Protein AF-A0A9W7EJX3-F1 (afdb_monomer_lite)

Secondary structure (DSSP, 8-state):
-EEEEEEEE-STT--EEEEEEEEB---TT--TTTGGGB--HHHHHHHHHHHTS-TTTTT---EEEEES-TT-HHHHHHHHH-TTSEEEEEES-HHHHHHHHHHHHHTT---EEEE--TTTS---S-EEEEEEES--SSTTHHHHHHHHHHHHEEEEEEEEEEE---SS-THHHHHHHHHTTEEEEEEEEEETTEEEEEEEETT--EEEEEEETTS-EEEEEE-TT-BHHHHHHHHHHHH-S--GGGEEEEETTEEPPTTSBTTTTT--TT-EEEEEEPP----

pLDDT: mean 86.65, std 13.07, range [33.41, 98.44]

Structure (mmCIF, N/CA/C/O backbone):
data_AF-A0A9W7EJX3-F1
#
_entry.id   AF-A0A9W7EJX3-F1
#
loop_
_atom_site.group_PDB
_atom_site.id
_atom_site.type_symbol
_atom_site.label_atom_id
_atom_site.label_alt_id
_atom_site.label_comp_id
_atom_site.label_asym_id
_atom_site.label_entity_id
_atom_site.label_seq_id
_atom_site.pdbx_PDB_ins_code
_atom_site.Cartn_x
_atom_site.Cartn_y
_atom_site.Cartn_z
_atom_site.occupancy
_atom_site.B_iso_or_equiv
_atom_site.auth_seq_id
_atom_site.auth_comp_id
_atom_site.auth_asym_id
_atom_site.auth_atom_id
_atom_site.pdbx_PDB_model_num
ATOM 1 N N . MET A 1 1 ? 25.339 -1.099 -14.985 1.00 73.31 1 MET A N 1
ATOM 2 C CA . MET A 1 1 ? 24.504 -1.040 -13.775 1.00 73.31 1 MET A CA 1
ATOM 3 C C . MET A 1 1 ? 25.404 -0.755 -12.585 1.00 73.31 1 MET A C 1
ATOM 5 O O . MET A 1 1 ? 26.526 -1.247 -12.563 1.00 73.31 1 MET A O 1
ATOM 9 N N . ASP A 1 2 ? 24.939 0.067 -11.656 1.00 84.38 2 ASP A N 1
ATOM 10 C CA . ASP A 1 2 ? 25.568 0.399 -10.385 1.00 84.38 2 ASP A CA 1
ATOM 11 C C . ASP A 1 2 ? 24.875 -0.361 -9.248 1.00 84.38 2 ASP A C 1
ATOM 13 O O . ASP A 1 2 ? 23.680 -0.659 -9.325 1.00 84.38 2 ASP A O 1
ATOM 17 N N . THR A 1 3 ? 25.620 -0.635 -8.178 1.00 88.75 3 THR A N 1
ATOM 18 C CA . THR A 1 3 ? 25.058 -1.141 -6.922 1.00 88.75 3 THR A CA 1
ATOM 19 C C . THR A 1 3 ? 24.649 0.032 -6.039 1.00 88.75 3 THR A C 1
ATOM 21 O O . THR A 1 3 ? 25.442 0.943 -5.793 1.00 88.75 3 THR A O 1
ATOM 24 N N . PHE A 1 4 ? 23.424 -0.012 -5.530 1.00 88.00 4 PHE A N 1
ATOM 25 C CA . PHE A 1 4 ? 22.888 0.924 -4.553 1.00 88.00 4 PHE A CA 1
ATOM 26 C C . PHE A 1 4 ? 22.670 0.189 -3.239 1.00 88.00 4 PHE A C 1
ATOM 28 O O . PHE A 1 4 ? 21.925 -0.789 -3.185 1.00 88.00 4 PHE A O 1
ATOM 35 N N . GLU A 1 5 ? 23.295 0.685 -2.177 1.00 92.38 5 GLU A N 1
ATOM 36 C CA . GLU A 1 5 ? 23.121 0.145 -0.834 1.00 92.38 5 GLU A CA 1
ATOM 37 C C . GLU A 1 5 ? 22.394 1.137 0.061 1.00 92.38 5 GLU A C 1
ATOM 39 O O . GLU A 1 5 ? 22.624 2.350 0.006 1.00 92.38 5 GLU A O 1
ATOM 44 N N . ARG A 1 6 ? 21.500 0.615 0.899 1.00 92.94 6 ARG A N 1
ATOM 45 C CA . ARG A 1 6 ? 20.790 1.411 1.893 1.00 92.94 6 ARG A CA 1
ATOM 46 C C . ARG A 1 6 ? 20.478 0.604 3.135 1.00 92.94 6 ARG A C 1
ATOM 48 O O . ARG A 1 6 ? 19.857 -0.450 3.058 1.00 92.94 6 ARG A O 1
ATOM 55 N N . THR A 1 7 ? 20.840 1.154 4.285 1.00 94.88 7 THR A N 1
ATOM 56 C CA . THR A 1 7 ? 20.519 0.573 5.588 1.00 94.88 7 THR A CA 1
ATOM 57 C C . THR A 1 7 ? 19.253 1.197 6.156 1.00 94.88 7 THR A C 1
ATOM 59 O O . THR A 1 7 ? 19.104 2.418 6.197 1.00 94.88 7 THR A O 1
ATOM 62 N N . TYR A 1 8 ? 18.344 0.340 6.603 1.00 94.44 8 TYR A N 1
ATOM 63 C CA . TYR A 1 8 ? 17.094 0.700 7.249 1.00 94.44 8 TYR A CA 1
ATOM 64 C C . TYR A 1 8 ? 17.075 0.175 8.680 1.00 94.44 8 TYR A C 1
ATOM 66 O O . TYR A 1 8 ? 17.274 -1.018 8.906 1.00 94.44 8 TYR A O 1
ATOM 74 N N . THR A 1 9 ? 16.751 1.035 9.643 1.00 93.75 9 THR A N 1
ATOM 75 C CA . THR A 1 9 ? 16.358 0.587 10.982 1.00 93.75 9 THR A CA 1
ATOM 76 C C . THR A 1 9 ? 14.930 0.054 10.908 1.00 93.75 9 THR A C 1
ATOM 78 O O . THR A 1 9 ? 13.989 0.808 10.647 1.00 93.75 9 THR A O 1
ATOM 81 N N . LEU A 1 10 ? 14.756 -1.250 11.109 1.00 91.50 10 LEU A N 1
ATOM 82 C CA . LEU A 1 10 ? 13.443 -1.875 11.061 1.00 91.50 10 LEU A CA 1
ATOM 83 C C . LEU A 1 10 ? 12.635 -1.494 12.312 1.00 91.50 10 LEU A C 1
ATOM 85 O O . LEU A 1 10 ? 13.167 -1.498 13.428 1.00 91.50 10 LEU A O 1
ATOM 89 N N . PRO A 1 11 ? 11.339 -1.174 12.158 1.00 87.38 11 PRO A N 1
ATOM 90 C CA . PRO A 1 11 ? 10.511 -0.746 13.272 1.00 87.38 11 PRO A CA 1
ATOM 91 C C . PRO A 1 11 ? 10.331 -1.875 14.292 1.00 87.38 11 PRO A C 1
ATOM 93 O O . PRO A 1 11 ? 10.479 -3.060 13.979 1.00 87.38 11 PRO A O 1
ATOM 96 N N . GLU A 1 12 ? 9.950 -1.482 15.509 1.00 83.00 12 GLU A N 1
ATOM 97 C CA . GLU A 1 12 ? 9.605 -2.398 16.605 1.00 83.00 12 GLU A CA 1
ATOM 98 C C . GLU A 1 12 ? 10.784 -3.273 17.077 1.00 83.00 12 GLU A C 1
ATOM 100 O O . GLU A 1 12 ? 10.609 -4.421 17.473 1.00 83.00 12 GLU A O 1
ATOM 105 N N . GLY A 1 13 ? 12.003 -2.719 17.048 1.00 83.00 13 GLY A N 1
ATOM 106 C CA . GLY A 1 13 ? 13.193 -3.358 17.625 1.00 83.00 13 GLY A CA 1
ATOM 107 C C . GLY A 1 13 ? 13.749 -4.526 16.808 1.00 83.00 13 GLY A C 1
ATOM 108 O O . GLY A 1 13 ? 14.558 -5.292 17.321 1.00 83.00 13 GLY A O 1
ATOM 109 N N . ARG A 1 14 ? 13.351 -4.662 15.536 1.00 87.81 14 ARG A N 1
ATOM 110 C CA . ARG A 1 14 ? 13.765 -5.766 14.650 1.00 87.81 14 ARG A CA 1
ATOM 111 C C . ARG A 1 14 ? 15.181 -5.631 14.073 1.00 87.81 14 ARG A C 1
ATOM 113 O O . ARG A 1 14 ? 15.545 -6.385 13.178 1.00 87.81 14 ARG A O 1
ATOM 120 N N . GLY A 1 15 ? 15.979 -4.703 14.596 1.00 92.31 15 GLY A N 1
ATOM 121 C CA . GLY A 1 15 ? 17.355 -4.468 14.168 1.00 92.31 15 GLY A CA 1
ATOM 122 C C . GLY A 1 15 ? 17.450 -3.679 12.865 1.00 92.31 15 GLY A C 1
ATOM 123 O O . GLY A 1 15 ? 16.561 -2.898 12.526 1.00 92.31 15 GLY A O 1
ATOM 124 N N . GLU A 1 16 ? 18.553 -3.866 12.151 1.00 95.50 16 GLU A N 1
ATOM 125 C CA . GLU A 1 16 ? 18.840 -3.177 10.895 1.00 95.50 16 GLU A CA 1
ATOM 126 C C . GLU A 1 16 ? 18.795 -4.143 9.713 1.00 95.50 16 GLU A C 1
ATOM 128 O O . GLU A 1 16 ? 19.113 -5.326 9.833 1.00 95.50 16 GLU A O 1
ATOM 133 N N . PHE A 1 17 ? 18.412 -3.619 8.554 1.00 95.19 17 PHE A N 1
ATOM 134 C CA . PHE A 1 17 ? 18.452 -4.322 7.282 1.00 95.19 17 PHE A CA 1
ATOM 135 C C . PHE A 1 17 ? 19.184 -3.465 6.256 1.00 95.19 17 PHE A C 1
ATOM 137 O O . PHE A 1 17 ? 18.745 -2.358 5.946 1.00 95.19 17 PHE A O 1
ATOM 144 N N . THR A 1 18 ? 20.283 -3.986 5.718 1.00 96.75 18 THR A N 1
ATOM 145 C CA . THR A 1 18 ? 21.000 -3.362 4.604 1.00 96.75 18 THR A CA 1
ATOM 146 C C . THR A 1 18 ? 20.525 -3.983 3.303 1.00 96.75 18 THR A C 1
ATOM 148 O O . THR A 1 18 ? 20.789 -5.151 3.030 1.00 96.75 18 THR A O 1
ATOM 151 N N . MET A 1 19 ? 19.808 -3.186 2.519 1.00 96.25 19 MET A N 1
ATOM 152 C CA . MET A 1 19 ? 19.390 -3.527 1.171 1.00 96.25 19 MET A CA 1
ATOM 153 C C . MET A 1 19 ? 20.526 -3.255 0.186 1.00 96.25 19 MET A C 1
ATOM 155 O O . MET A 1 19 ? 21.150 -2.198 0.263 1.00 96.25 19 MET A O 1
ATOM 159 N N . SER A 1 20 ? 20.735 -4.162 -0.767 1.00 96.06 20 SER A N 1
ATOM 160 C CA . SER A 1 20 ? 21.667 -3.995 -1.887 1.00 96.06 20 SER A CA 1
ATOM 161 C C . SER A 1 20 ? 20.960 -4.324 -3.201 1.00 96.06 20 SER A C 1
ATOM 163 O O . SER A 1 20 ? 20.544 -5.462 -3.410 1.00 96.06 20 SER A O 1
ATOM 165 N N . VAL A 1 21 ? 20.772 -3.334 -4.074 1.00 93.44 21 VAL A N 1
ATOM 166 C CA . VAL A 1 21 ? 20.097 -3.504 -5.373 1.00 93.44 21 VAL A CA 1
ATOM 167 C C . VAL A 1 21 ? 20.981 -3.019 -6.510 1.00 93.44 21 VAL A C 1
ATOM 169 O O . VAL A 1 21 ? 21.708 -2.038 -6.378 1.00 93.44 21 VAL A O 1
ATOM 172 N N . VAL A 1 22 ? 20.905 -3.699 -7.646 1.00 91.25 22 VAL A N 1
ATOM 173 C CA . VAL A 1 22 ? 21.622 -3.362 -8.873 1.00 91.25 22 VAL A CA 1
ATOM 174 C C . VAL A 1 22 ? 20.649 -2.717 -9.860 1.00 91.25 22 VAL A C 1
ATOM 176 O O . VAL A 1 22 ? 19.551 -3.224 -10.096 1.00 91.25 22 VAL A O 1
ATOM 179 N N . GLY A 1 23 ? 21.041 -1.569 -10.412 1.00 85.50 23 GLY A N 1
ATOM 180 C CA . GLY A 1 23 ? 20.228 -0.778 -11.338 1.00 85.50 23 GLY A CA 1
ATOM 181 C C . GLY A 1 23 ? 21.063 0.211 -12.150 1.00 85.50 23 GLY A C 1
ATOM 182 O O . GLY A 1 23 ? 22.285 0.150 -12.157 1.00 85.50 23 GLY A O 1
ATOM 183 N N . HIS A 1 24 ? 20.440 1.152 -12.843 1.00 71.88 24 HIS A N 1
ATOM 184 C CA . HIS A 1 24 ? 21.101 2.266 -13.518 1.00 71.88 24 HIS A CA 1
ATOM 185 C C . HIS A 1 24 ? 20.982 3.550 -12.686 1.00 71.88 24 HIS A C 1
ATOM 187 O O . HIS A 1 24 ? 19.950 3.825 -12.073 1.00 71.88 24 HIS A O 1
ATOM 193 N N . LYS A 1 25 ? 22.042 4.368 -12.666 1.00 55.09 25 LYS A N 1
ATOM 194 C CA . LYS A 1 25 ? 21.971 5.731 -12.125 1.00 55.09 25 LYS A CA 1
ATOM 195 C C . LYS A 1 25 ? 21.015 6.594 -12.944 1.00 55.09 25 LYS A C 1
ATOM 197 O O . LYS A 1 25 ? 20.898 6.446 -14.160 1.00 55.09 25 LYS A O 1
ATOM 202 N N . GLN A 1 26 ? 20.362 7.528 -12.257 1.00 55.97 26 GLN A N 1
ATOM 203 C CA . GLN A 1 26 ? 19.553 8.556 -12.894 1.00 55.97 26 GLN A CA 1
ATOM 204 C C . GLN A 1 26 ? 20.476 9.499 -13.682 1.00 55.97 26 GLN A C 1
ATOM 206 O O . GLN A 1 26 ? 21.201 10.295 -13.090 1.00 55.97 26 GLN A O 1
ATOM 211 N N . GLU A 1 27 ? 20.442 9.421 -15.010 1.00 47.00 27 GLU A N 1
ATOM 212 C CA . GLU A 1 27 ? 21.102 10.381 -15.901 1.00 47.00 27 GLU A CA 1
ATOM 213 C C . GLU A 1 27 ? 20.058 11.109 -16.761 1.00 47.00 27 GLU A C 1
ATOM 215 O O . GLU A 1 27 ? 18.979 10.582 -17.049 1.00 47.00 27 GLU A O 1
ATOM 220 N N . ASN A 1 28 ? 20.354 12.354 -17.150 1.00 36.97 28 ASN A N 1
ATOM 221 C CA . ASN A 1 28 ? 19.466 13.155 -17.995 1.00 36.97 28 ASN A CA 1
ATOM 222 C C . ASN A 1 28 ? 19.276 12.475 -19.363 1.00 36.97 28 ASN A C 1
ATOM 224 O O . ASN A 1 28 ? 20.238 12.340 -20.113 1.00 36.97 28 ASN A O 1
ATOM 228 N N . GLY A 1 29 ? 18.034 12.121 -19.715 1.00 44.31 29 GLY A N 1
ATOM 229 C CA . GLY A 1 29 ? 17.682 11.637 -21.061 1.00 44.31 29 GLY A CA 1
ATOM 230 C C . GLY A 1 29 ? 17.384 10.140 -21.199 1.00 44.31 29 GLY A C 1
ATOM 231 O O . GLY A 1 29 ? 17.560 9.595 -22.285 1.00 44.31 29 GLY A O 1
ATOM 232 N N . GLN A 1 30 ? 16.924 9.463 -20.145 1.00 48.22 30 GLN A N 1
ATOM 233 C CA . GLN A 1 30 ? 16.506 8.058 -20.240 1.00 48.22 30 GLN A CA 1
ATOM 234 C C . GLN A 1 30 ? 15.300 7.857 -21.181 1.00 48.22 30 GLN A C 1
ATOM 236 O O . GLN A 1 30 ? 14.330 8.616 -21.159 1.00 48.22 30 GLN A O 1
ATOM 241 N N . THR A 1 31 ? 15.378 6.818 -22.015 1.00 45.84 31 THR A N 1
ATOM 242 C CA . THR A 1 31 ? 14.328 6.352 -22.932 1.00 45.84 31 THR A CA 1
ATOM 243 C C . THR A 1 31 ? 13.363 5.398 -22.214 1.00 45.84 31 THR A C 1
ATOM 245 O O . THR A 1 31 ? 13.701 4.850 -21.170 1.00 45.84 31 THR A O 1
ATOM 248 N N . LEU A 1 32 ? 12.174 5.139 -22.785 1.00 43.69 32 LEU A N 1
ATOM 249 C CA . LEU A 1 32 ? 11.169 4.179 -22.264 1.00 43.69 32 LEU A CA 1
ATOM 250 C C . LEU A 1 32 ? 11.740 2.784 -21.915 1.00 43.69 32 LEU A C 1
ATOM 252 O O . LEU A 1 32 ? 11.134 2.059 -21.139 1.00 43.69 32 LEU A O 1
ATOM 256 N N . SER A 1 33 ? 12.896 2.422 -22.476 1.00 41.38 33 SER A N 1
ATOM 257 C CA . SER A 1 33 ? 13.611 1.159 -22.264 1.00 41.38 33 SER A CA 1
ATOM 258 C C . SER A 1 33 ? 14.567 1.135 -21.059 1.00 41.38 33 SER A C 1
ATOM 260 O O . SER A 1 33 ? 15.136 0.090 -20.778 1.00 41.38 33 SER A O 1
ATOM 262 N N . SER A 1 34 ? 14.809 2.257 -20.365 1.00 44.44 34 SER A N 1
ATOM 263 C CA . SER A 1 34 ? 15.766 2.335 -19.240 1.00 44.44 34 SER A CA 1
ATOM 264 C C . SER A 1 34 ? 15.181 2.896 -17.938 1.00 44.44 34 SER A C 1
ATOM 266 O O . SER A 1 34 ? 15.885 2.993 -16.930 1.00 44.44 34 SER A O 1
ATOM 268 N N . THR A 1 35 ? 13.883 3.216 -17.913 1.00 56.12 35 THR A N 1
ATOM 269 C CA . THR A 1 35 ? 13.202 3.774 -16.732 1.00 56.12 35 THR A CA 1
ATOM 270 C C . THR A 1 35 ? 13.019 2.761 -15.600 1.00 56.12 35 THR A C 1
ATOM 272 O O . THR A 1 35 ? 13.092 3.154 -14.436 1.00 56.12 35 THR A O 1
ATOM 275 N N . GLY A 1 36 ? 12.832 1.473 -15.923 1.00 49.47 36 GLY A N 1
ATOM 276 C CA . GLY A 1 36 ? 12.620 0.392 -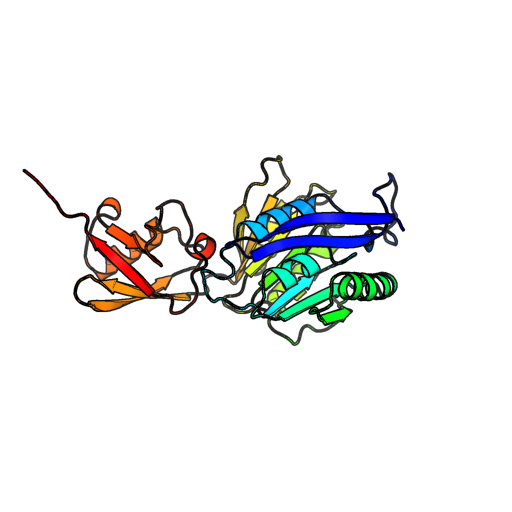14.947 1.00 49.47 36 GLY A CA 1
ATOM 277 C C . GLY A 1 36 ? 13.835 0.083 -14.068 1.00 49.47 36 GLY A C 1
ATOM 278 O O . GLY A 1 36 ? 13.702 -0.514 -13.005 1.00 49.47 36 GLY A O 1
ATOM 279 N N . LEU A 1 37 ? 15.028 0.541 -14.454 1.00 51.94 37 LEU A N 1
ATOM 280 C CA . LEU A 1 37 ? 16.259 0.236 -13.728 1.00 51.94 37 LEU A CA 1
ATOM 281 C C . LEU A 1 37 ? 16.750 1.385 -12.834 1.00 51.94 37 LEU A C 1
ATOM 283 O O . LEU A 1 37 ? 17.800 1.257 -12.212 1.00 51.94 37 LEU A O 1
ATOM 287 N N . THR A 1 38 ? 16.021 2.497 -12.744 1.00 56.62 38 THR A N 1
ATOM 288 C CA . THR A 1 38 ? 16.476 3.707 -12.038 1.00 56.62 38 THR A CA 1
ATOM 289 C C . THR A 1 38 ? 15.859 3.830 -10.647 1.00 56.62 38 THR A C 1
ATOM 291 O O . THR A 1 38 ? 14.665 3.610 -10.467 1.00 56.62 38 THR A O 1
ATOM 294 N N . LEU A 1 39 ? 16.659 4.220 -9.647 1.00 58.41 39 LEU A N 1
ATOM 295 C CA . LEU A 1 39 ? 16.139 4.551 -8.318 1.00 58.41 39 LEU A CA 1
ATOM 296 C C . LEU A 1 39 ? 15.491 5.940 -8.334 1.00 58.41 39 LEU A C 1
ATOM 298 O O . LEU A 1 39 ? 16.171 6.957 -8.480 1.00 58.41 39 LEU A O 1
ATOM 302 N N . TRP A 1 40 ? 14.177 5.985 -8.140 1.00 67.81 40 TRP A N 1
ATOM 303 C CA . TRP A 1 40 ? 13.403 7.220 -8.192 1.00 67.81 40 TRP A CA 1
ATOM 304 C C . TRP A 1 40 ? 13.038 7.753 -6.808 1.00 67.81 40 TRP A C 1
ATOM 306 O O . TRP A 1 40 ? 12.797 7.001 -5.865 1.00 67.81 40 TRP A O 1
ATOM 316 N N . ARG A 1 41 ? 12.912 9.082 -6.692 1.00 79.25 41 ARG A N 1
ATOM 317 C CA . ARG A 1 41 ? 12.546 9.764 -5.434 1.00 79.25 41 ARG A CA 1
ATOM 318 C C . ARG A 1 41 ? 11.230 9.264 -4.832 1.00 79.25 41 ARG A C 1
ATOM 320 O O . ARG A 1 41 ? 11.124 9.169 -3.614 1.00 79.25 41 ARG A O 1
ATOM 327 N N . ALA A 1 42 ? 10.251 8.893 -5.661 1.00 81.56 42 ALA A N 1
ATOM 328 C CA . ALA A 1 42 ? 8.991 8.334 -5.171 1.00 81.56 42 ALA A CA 1
ATOM 329 C C . ALA A 1 42 ? 9.187 7.016 -4.403 1.00 81.56 42 ALA A C 1
ATOM 331 O O . ALA A 1 42 ? 8.476 6.763 -3.431 1.00 81.56 42 ALA A O 1
ATOM 332 N N . ALA A 1 43 ? 10.181 6.209 -4.782 1.00 87.75 43 ALA A N 1
ATOM 333 C CA . ALA A 1 43 ? 10.490 4.969 -4.086 1.00 87.75 43 ALA A CA 1
ATOM 334 C C . ALA A 1 43 ? 10.981 5.243 -2.649 1.00 87.75 43 ALA A C 1
ATOM 336 O O . ALA A 1 43 ? 10.621 4.525 -1.720 1.00 87.75 43 ALA A O 1
ATOM 337 N N . GLU A 1 44 ? 11.715 6.332 -2.414 1.00 89.62 44 GLU A N 1
ATOM 338 C CA . GLU A 1 44 ? 12.119 6.740 -1.059 1.00 89.62 44 GLU A CA 1
ATOM 339 C C . GLU A 1 44 ? 10.929 7.181 -0.202 1.00 89.62 44 GLU A C 1
ATOM 341 O O . GLU A 1 44 ? 10.859 6.859 0.988 1.00 89.62 44 GLU A O 1
ATOM 346 N N . TYR A 1 45 ? 9.964 7.884 -0.803 1.00 91.88 45 TYR A N 1
ATOM 347 C CA . TYR A 1 45 ? 8.725 8.255 -0.119 1.00 91.88 45 TYR A CA 1
ATOM 348 C C . TYR A 1 45 ? 7.908 7.023 0.261 1.00 91.88 45 TYR A C 1
ATOM 350 O O . TYR A 1 45 ? 7.432 6.943 1.395 1.00 91.88 45 TYR A O 1
ATOM 358 N N . MET A 1 46 ? 7.816 6.033 -0.633 1.00 95.50 46 MET A N 1
ATOM 359 C CA . MET A 1 46 ? 7.177 4.750 -0.336 1.00 95.50 46 MET A CA 1
ATOM 360 C C . MET A 1 46 ? 7.873 4.035 0.830 1.00 95.50 46 MET A C 1
ATOM 362 O O . MET A 1 46 ? 7.217 3.691 1.810 1.00 95.50 46 MET A O 1
ATOM 366 N N . ASN A 1 47 ? 9.199 3.866 0.795 1.00 95.06 47 ASN A N 1
ATOM 367 C CA . ASN A 1 47 ? 9.923 3.183 1.877 1.00 95.06 47 ASN A CA 1
ATOM 368 C C . ASN A 1 47 ? 9.790 3.923 3.216 1.00 95.06 47 ASN A C 1
ATOM 370 O O . ASN A 1 47 ? 9.546 3.297 4.249 1.00 95.06 47 ASN A O 1
ATOM 374 N N . SER A 1 48 ? 9.841 5.257 3.196 1.00 92.19 48 SER A N 1
ATOM 375 C CA . SER A 1 48 ? 9.593 6.087 4.380 1.00 92.19 48 SER A CA 1
ATOM 376 C C . SER A 1 48 ? 8.176 5.907 4.936 1.00 92.19 48 SER A C 1
ATOM 378 O O . SER A 1 48 ? 7.995 5.847 6.153 1.00 92.19 48 SER A O 1
ATOM 380 N N . TYR A 1 49 ? 7.167 5.810 4.066 1.00 92.25 49 TYR A N 1
ATOM 381 C CA . TYR A 1 49 ? 5.784 5.536 4.454 1.00 92.25 49 TYR A CA 1
ATOM 382 C C . TYR A 1 49 ? 5.646 4.152 5.103 1.00 92.25 49 TYR A C 1
ATOM 384 O O . TYR A 1 49 ? 5.064 4.035 6.188 1.00 92.25 49 TYR A O 1
ATOM 392 N N . LEU A 1 50 ? 6.224 3.118 4.476 1.00 93.06 50 LEU A N 1
ATOM 393 C CA . LEU A 1 50 ? 6.172 1.733 4.947 1.00 93.06 50 LEU A CA 1
ATOM 394 C C . LEU A 1 50 ? 6.843 1.573 6.318 1.00 93.06 50 LEU A C 1
ATOM 396 O O . LEU A 1 50 ? 6.272 0.933 7.197 1.00 93.06 50 LEU A O 1
ATOM 400 N N . LEU A 1 51 ? 8.003 2.195 6.552 1.00 91.69 51 LEU A N 1
ATOM 401 C CA . LEU A 1 51 ? 8.727 2.109 7.832 1.00 91.69 51 LEU A CA 1
ATOM 402 C C . LEU A 1 51 ? 7.957 2.701 9.019 1.00 91.69 51 LEU A C 1
ATOM 404 O O . LEU A 1 51 ? 8.143 2.263 10.152 1.00 91.69 51 LEU A O 1
ATOM 408 N N . LYS A 1 52 ? 7.072 3.671 8.770 1.00 88.12 52 LYS A N 1
ATOM 409 C CA . LYS A 1 52 ? 6.227 4.288 9.805 1.00 88.12 52 LYS A CA 1
ATOM 410 C C . LYS A 1 52 ? 5.002 3.443 10.167 1.00 88.12 52 LYS A C 1
ATOM 412 O O . LYS A 1 52 ? 4.276 3.812 11.089 1.00 88.12 52 LYS A O 1
ATOM 417 N N . ARG A 1 53 ? 4.714 2.358 9.434 1.00 84.56 53 ARG A N 1
ATOM 418 C CA . ARG A 1 53 ? 3.522 1.534 9.678 1.00 84.56 53 ARG A CA 1
ATOM 419 C C . ARG A 1 53 ? 3.738 0.545 10.836 1.00 84.56 53 ARG A C 1
ATOM 421 O O . ARG A 1 53 ? 4.830 -0.006 10.980 1.00 84.56 53 ARG A O 1
ATOM 428 N N . PRO A 1 54 ? 2.692 0.266 11.633 1.00 74.31 54 PRO A N 1
ATOM 429 C CA . PRO A 1 54 ? 2.755 -0.693 12.736 1.00 74.31 54 PRO A CA 1
ATOM 430 C C . PRO A 1 54 ? 2.650 -2.148 12.231 1.00 74.31 54 PRO A C 1
ATOM 432 O O . PRO A 1 54 ? 1.566 -2.738 12.207 1.00 74.31 54 PRO A O 1
ATOM 435 N N . TRP A 1 55 ? 3.767 -2.732 11.786 1.00 80.19 55 TRP A N 1
ATOM 436 C CA . TRP A 1 55 ? 3.803 -4.070 11.170 1.00 80.19 55 TRP A CA 1
ATOM 437 C C . TRP A 1 55 ? 3.562 -5.216 12.157 1.00 80.19 55 TRP A C 1
ATOM 439 O O . TRP A 1 55 ? 2.669 -6.030 11.938 1.00 80.19 55 TRP A O 1
ATOM 449 N N . SER A 1 56 ? 4.323 -5.299 13.250 1.00 64.00 56 SER A N 1
ATOM 450 C CA . SER A 1 56 ? 4.247 -6.446 14.175 1.00 64.00 56 SER A CA 1
ATOM 451 C C . SER A 1 56 ? 3.298 -6.171 15.339 1.00 64.00 56 SER A C 1
ATOM 453 O O . SER A 1 56 ? 2.583 -7.070 15.782 1.00 64.00 56 SER A O 1
ATOM 455 N N . SER A 1 57 ? 3.173 -4.913 15.760 1.00 59.12 57 SER A N 1
ATOM 456 C CA . SER A 1 57 ? 2.239 -4.506 16.803 1.00 59.12 57 SER A CA 1
ATOM 457 C C . SER A 1 57 ? 0.789 -4.756 16.408 1.00 59.12 57 SER A C 1
ATOM 459 O O . SER A 1 57 ? -0.031 -4.932 17.299 1.00 59.12 57 SER A O 1
ATOM 461 N N . THR A 1 58 ? 0.441 -4.836 15.118 1.00 60.25 58 THR A N 1
ATOM 462 C CA . THR A 1 58 ? -0.916 -5.156 14.635 1.00 60.25 58 THR A CA 1
ATOM 463 C C . THR A 1 58 ? -1.219 -6.650 14.568 1.00 60.25 58 THR A C 1
ATOM 465 O O . THR A 1 58 ? -2.394 -7.008 14.617 1.00 60.25 58 THR A O 1
ATOM 468 N N . GLY A 1 59 ? -0.195 -7.510 14.499 1.00 63.25 59 GLY A N 1
ATOM 469 C CA . GLY A 1 59 ? -0.347 -8.929 14.156 1.00 63.25 59 GLY A CA 1
ATOM 470 C C . GLY A 1 59 ? -0.850 -9.151 12.724 1.00 63.25 59 GLY A C 1
ATOM 471 O O . GLY A 1 59 ? -1.271 -10.255 12.384 1.00 63.25 59 GLY A O 1
ATOM 472 N N . LYS A 1 60 ? -0.859 -8.098 11.895 1.00 70.31 60 LYS A N 1
ATOM 473 C CA . LYS A 1 60 ? -1.431 -8.123 10.555 1.00 70.31 60 LYS A CA 1
ATOM 474 C C . LYS A 1 60 ? -0.420 -8.696 9.570 1.00 70.31 60 LYS A C 1
ATOM 476 O O . LYS A 1 60 ? 0.739 -8.297 9.540 1.00 70.31 60 LYS A O 1
ATOM 481 N N . SER A 1 61 ? -0.898 -9.616 8.751 1.00 84.19 61 SER A N 1
ATOM 482 C CA . SER A 1 61 ? -0.192 -10.154 7.599 1.00 84.19 61 SER A CA 1
ATOM 483 C C . SER A 1 61 ? -0.902 -9.667 6.343 1.00 84.19 61 SER A C 1
ATOM 485 O O . SER A 1 61 ? -2.131 -9.569 6.335 1.00 84.19 61 SER A O 1
ATOM 487 N N . TYR A 1 62 ? -0.139 -9.330 5.309 1.00 90.00 62 TYR A N 1
ATOM 488 C CA . TYR A 1 62 ? -0.694 -8.949 4.018 1.00 90.00 62 TYR A CA 1
ATOM 489 C C . TYR A 1 62 ? -0.313 -9.974 2.958 1.00 90.00 62 TYR A C 1
ATOM 491 O O . TYR A 1 62 ? 0.858 -10.344 2.846 1.00 90.00 62 TYR A O 1
ATOM 499 N N . ASN A 1 63 ? -1.272 -10.357 2.115 1.00 94.44 63 ASN A N 1
ATOM 500 C CA . ASN A 1 63 ? -0.936 -10.782 0.766 1.00 94.44 63 ASN A CA 1
ATOM 501 C C . ASN A 1 63 ? -0.700 -9.525 -0.083 1.00 94.44 63 ASN A C 1
ATOM 503 O O . ASN A 1 63 ? -1.662 -8.892 -0.525 1.00 94.44 63 ASN A O 1
ATOM 507 N N . ALA A 1 64 ? 0.561 -9.132 -0.244 1.00 96.81 64 ALA A N 1
ATOM 508 C CA . ALA A 1 64 ? 0.942 -7.867 -0.849 1.00 96.81 64 ALA A CA 1
ATOM 509 C C . ALA A 1 64 ? 1.496 -8.024 -2.271 1.00 96.81 64 ALA A C 1
ATOM 511 O O . ALA A 1 64 ? 2.158 -9.015 -2.583 1.00 96.81 64 ALA A O 1
ATOM 512 N N . MET A 1 65 ? 1.266 -7.015 -3.109 1.00 97.81 65 MET A N 1
ATOM 513 C CA . MET A 1 65 ? 1.852 -6.901 -4.442 1.00 97.81 65 MET A CA 1
ATOM 514 C C . MET A 1 65 ? 2.504 -5.534 -4.648 1.00 97.81 65 MET A C 1
ATOM 516 O O . MET A 1 65 ? 1.955 -4.518 -4.228 1.00 97.81 65 MET A O 1
ATOM 520 N N . GLU A 1 66 ? 3.634 -5.503 -5.347 1.00 98.38 66 GLU A N 1
ATOM 521 C CA . GLU A 1 66 ? 4.191 -4.291 -5.946 1.00 98.38 66 GLU A CA 1
ATOM 522 C C . GLU A 1 66 ? 3.949 -4.291 -7.460 1.00 98.38 66 GLU A C 1
ATOM 524 O O . GLU A 1 66 ? 4.194 -5.287 -8.142 1.00 98.38 66 GLU A O 1
ATOM 529 N N . LEU A 1 67 ? 3.440 -3.170 -7.968 1.00 98.06 67 LEU A N 1
ATOM 530 C CA . LEU A 1 67 ? 3.204 -2.903 -9.382 1.00 98.06 67 LEU A CA 1
ATOM 531 C C . LEU A 1 67 ? 4.324 -2.024 -9.942 1.00 98.06 67 LEU A C 1
ATOM 533 O O . LEU A 1 67 ? 4.561 -0.943 -9.405 1.00 98.06 67 LEU A O 1
ATOM 537 N N . GLY A 1 68 ? 4.946 -2.452 -11.045 1.00 95.75 68 GLY A N 1
ATOM 538 C CA . GLY A 1 68 ? 6.047 -1.717 -11.675 1.00 95.75 68 GLY A CA 1
ATOM 539 C C . GLY A 1 68 ? 7.278 -1.674 -10.773 1.00 95.75 68 GLY A C 1
ATOM 540 O O . GLY A 1 68 ? 7.783 -0.600 -10.462 1.00 95.75 68 GLY A O 1
ATOM 541 N N . SER A 1 69 ? 7.697 -2.845 -10.291 1.00 95.19 69 SER A N 1
ATOM 542 C CA . SER A 1 69 ? 8.750 -3.006 -9.287 1.00 95.19 69 SER A CA 1
ATOM 543 C C . SER A 1 69 ? 10.107 -2.466 -9.723 1.00 95.19 69 SER A C 1
ATOM 545 O O . SER A 1 69 ? 10.914 -2.109 -8.859 1.00 95.19 69 SER A O 1
ATOM 547 N N . GLY A 1 70 ? 10.398 -2.427 -11.027 1.00 93.06 70 GLY A N 1
ATOM 548 C CA . GLY A 1 70 ? 11.709 -2.028 -11.515 1.00 93.06 70 GLY A CA 1
ATOM 549 C C . GLY A 1 70 ? 12.823 -2.866 -10.880 1.00 93.06 70 GLY A C 1
ATOM 550 O O . GLY A 1 70 ? 12.831 -4.090 -10.965 1.00 93.06 70 GLY A O 1
ATOM 551 N N . ILE A 1 71 ? 13.733 -2.213 -10.152 1.00 92.81 71 ILE A N 1
ATOM 552 C CA . ILE A 1 71 ? 14.826 -2.878 -9.418 1.00 92.81 71 ILE A CA 1
ATOM 553 C C . ILE A 1 71 ? 14.399 -3.561 -8.103 1.00 92.81 71 ILE A C 1
ATOM 555 O O . ILE A 1 71 ? 15.233 -4.197 -7.460 1.00 92.81 71 ILE A O 1
ATOM 559 N N . GLY A 1 72 ? 13.140 -3.412 -7.677 1.00 94.88 72 GLY A N 1
ATOM 560 C CA . GLY A 1 72 ? 12.568 -4.057 -6.486 1.00 94.88 72 GLY A CA 1
ATOM 561 C C . GLY A 1 72 ? 12.759 -3.296 -5.174 1.00 94.88 72 GLY A C 1
ATOM 562 O O . GLY A 1 72 ? 12.587 -3.862 -4.095 1.00 94.88 72 GLY A O 1
ATOM 563 N N . PHE A 1 73 ? 13.121 -2.013 -5.235 1.00 94.69 73 PHE A N 1
ATOM 564 C CA . PHE A 1 73 ? 13.506 -1.227 -4.059 1.00 94.69 73 PHE A CA 1
ATOM 565 C C . PHE A 1 73 ? 12.404 -1.103 -2.992 1.00 94.69 73 PHE A C 1
ATOM 567 O O . PHE A 1 73 ? 12.722 -1.062 -1.800 1.00 94.69 73 PHE A O 1
ATOM 574 N N . ASN A 1 74 ? 11.117 -1.051 -3.367 1.00 96.44 74 ASN A N 1
ATOM 575 C CA . ASN A 1 74 ? 10.037 -1.019 -2.374 1.00 96.44 74 ASN A CA 1
ATOM 576 C C . ASN A 1 74 ? 9.556 -2.415 -1.994 1.00 96.44 74 ASN A C 1
ATOM 578 O O . ASN A 1 74 ? 9.419 -2.694 -0.801 1.00 96.44 74 ASN A O 1
ATOM 582 N N . GLY A 1 75 ? 9.365 -3.312 -2.962 1.00 97.19 75 GLY A N 1
ATOM 583 C CA . GLY A 1 75 ? 8.936 -4.686 -2.707 1.00 97.19 75 GLY A CA 1
ATOM 584 C C . GLY A 1 75 ? 9.888 -5.479 -1.807 1.00 97.19 75 GLY A C 1
ATOM 585 O O . GLY A 1 75 ? 9.433 -6.175 -0.897 1.00 97.19 75 GLY A O 1
ATOM 586 N N . ILE A 1 76 ? 11.207 -5.324 -1.971 1.00 97.56 76 ILE A N 1
ATOM 587 C CA . ILE A 1 76 ? 12.193 -6.006 -1.119 1.00 97.56 76 ILE A CA 1
ATOM 588 C C . ILE A 1 76 ? 12.074 -5.512 0.329 1.00 97.56 76 ILE A C 1
ATOM 590 O O . ILE A 1 76 ? 11.983 -6.336 1.240 1.00 97.56 76 ILE A O 1
ATOM 594 N N . LEU A 1 77 ? 12.004 -4.196 0.575 1.00 96.69 77 LEU A N 1
ATOM 595 C CA . LEU A 1 77 ? 11.809 -3.683 1.939 1.00 96.69 77 LEU A CA 1
ATOM 596 C C . LEU A 1 77 ? 10.469 -4.151 2.515 1.00 96.69 77 LEU A C 1
ATOM 598 O O . LEU A 1 77 ? 10.418 -4.601 3.661 1.00 96.69 77 LEU A O 1
ATOM 602 N N . LEU A 1 78 ? 9.399 -4.087 1.718 1.00 96.06 78 LEU A N 1
ATOM 603 C CA . LEU A 1 78 ? 8.074 -4.557 2.107 1.00 96.06 78 LEU A CA 1
ATOM 604 C C . LEU A 1 78 ? 8.112 -6.018 2.566 1.00 96.06 78 LEU A C 1
ATOM 606 O O . LEU A 1 78 ? 7.540 -6.324 3.608 1.00 96.06 78 LEU A O 1
ATOM 610 N N . SER A 1 79 ? 8.843 -6.899 1.879 1.00 95.31 79 SER A N 1
ATOM 611 C CA . SER A 1 79 ? 8.979 -8.302 2.296 1.00 95.31 79 SER A CA 1
ATOM 612 C C . SER A 1 79 ? 9.644 -8.470 3.662 1.00 95.31 79 SER A C 1
ATOM 614 O O . SER A 1 79 ? 9.226 -9.312 4.456 1.00 95.31 79 SER A O 1
ATOM 616 N N . LYS A 1 80 ? 10.639 -7.632 3.986 1.00 94.19 80 LYS A N 1
ATOM 617 C CA . LYS A 1 80 ? 11.291 -7.651 5.303 1.00 94.19 80 LYS A CA 1
ATOM 618 C C . LYS A 1 80 ? 10.383 -7.067 6.378 1.00 94.19 80 LYS A C 1
ATOM 620 O O . LYS A 1 80 ? 10.458 -7.455 7.545 1.00 94.19 80 LYS A O 1
ATOM 625 N N . LEU A 1 81 ? 9.498 -6.145 6.007 1.00 92.56 81 LEU A N 1
ATOM 626 C CA . LEU A 1 81 ? 8.529 -5.564 6.924 1.00 92.56 81 LEU A CA 1
ATOM 627 C C . LEU A 1 81 ? 7.335 -6.498 7.192 1.00 92.56 81 LEU A C 1
ATOM 629 O O . LEU A 1 81 ? 6.943 -6.635 8.351 1.00 92.56 81 LEU A O 1
ATOM 633 N N . ASN A 1 82 ? 6.825 -7.175 6.161 1.00 92.19 82 ASN A N 1
ATOM 634 C CA . ASN A 1 82 ? 5.637 -8.035 6.144 1.00 92.19 82 ASN A CA 1
ATOM 635 C C . ASN A 1 82 ? 5.960 -9.508 6.481 1.00 92.19 82 ASN A C 1
ATOM 637 O O . ASN A 1 82 ? 5.611 -10.421 5.739 1.00 92.19 82 ASN A O 1
ATOM 641 N N . VAL A 1 83 ? 6.630 -9.747 7.614 1.00 87.81 83 VAL A N 1
ATOM 642 C CA . VAL A 1 83 ? 7.230 -11.055 7.976 1.00 87.81 83 VAL A CA 1
ATOM 643 C C . VAL A 1 83 ? 6.269 -12.245 8.019 1.00 87.81 83 VAL A C 1
ATOM 645 O O . VAL A 1 83 ? 6.687 -13.372 7.788 1.00 87.81 83 VAL A O 1
ATOM 648 N N . ASN A 1 84 ? 4.991 -12.007 8.321 1.00 86.44 84 ASN A N 1
ATOM 649 C CA . ASN A 1 84 ? 3.973 -13.058 8.411 1.00 86.44 84 ASN A CA 1
ATOM 650 C C . ASN A 1 84 ? 3.123 -13.167 7.136 1.00 86.44 84 ASN A C 1
ATOM 652 O O . ASN A 1 84 ? 2.129 -13.897 7.129 1.00 86.44 84 ASN A O 1
ATOM 656 N N . GLY A 1 85 ? 3.438 -12.385 6.102 1.00 91.00 85 GLY A N 1
ATOM 657 C CA . GLY A 1 85 ? 2.694 -12.310 4.850 1.00 91.00 85 GLY A CA 1
ATOM 658 C C . GLY A 1 85 ? 3.496 -12.766 3.648 1.00 91.00 85 GLY A C 1
ATOM 659 O O . GLY A 1 85 ? 4.568 -13.350 3.768 1.00 91.00 85 GLY A O 1
ATOM 660 N N . SER A 1 86 ? 2.943 -12.508 2.468 1.00 95.00 86 SER A N 1
ATOM 661 C CA . SER A 1 86 ? 3.599 -12.778 1.191 1.00 95.00 86 SER A CA 1
ATOM 662 C C . SER A 1 86 ? 3.733 -11.489 0.404 1.00 95.00 86 SER A C 1
ATOM 664 O O . SER A 1 86 ? 2.838 -10.646 0.445 1.00 95.00 86 SER A O 1
ATOM 666 N N . THR A 1 87 ? 4.833 -11.347 -0.329 1.00 97.19 87 THR A N 1
ATOM 667 C CA . THR A 1 87 ? 5.076 -10.185 -1.187 1.00 97.19 87 THR A CA 1
ATOM 668 C C . THR A 1 87 ? 5.382 -10.670 -2.599 1.00 97.19 87 THR A C 1
ATOM 670 O O . THR A 1 87 ? 6.310 -11.457 -2.791 1.00 97.19 87 THR A O 1
ATOM 673 N N . THR A 1 88 ? 4.589 -10.225 -3.571 1.00 97.94 88 THR A N 1
ATOM 674 C CA . THR A 1 88 ? 4.790 -10.498 -4.999 1.00 97.94 88 THR A CA 1
ATOM 675 C C . THR A 1 88 ? 5.231 -9.208 -5.695 1.00 97.94 88 THR A C 1
ATOM 677 O O . THR A 1 88 ? 4.534 -8.202 -5.622 1.00 97.94 88 THR A O 1
ATOM 680 N N . LEU A 1 89 ? 6.378 -9.217 -6.364 1.00 98.12 89 LEU A N 1
ATOM 681 C CA . LEU A 1 89 ? 6.907 -8.090 -7.130 1.00 98.12 89 LEU A CA 1
ATOM 682 C C . LEU A 1 89 ? 6.594 -8.320 -8.603 1.00 98.12 89 LEU A C 1
ATOM 684 O O . LEU A 1 89 ? 6.758 -9.437 -9.106 1.00 98.12 89 LEU A O 1
ATOM 688 N N . THR A 1 90 ? 6.112 -7.281 -9.282 1.00 97.69 90 THR A N 1
ATOM 689 C CA . THR A 1 90 ? 5.681 -7.398 -10.672 1.00 97.69 90 THR A CA 1
ATOM 690 C C . THR A 1 90 ? 6.202 -6.280 -11.546 1.00 97.69 90 THR A C 1
ATOM 692 O O . THR A 1 90 ? 6.203 -5.114 -11.156 1.00 97.69 90 THR A O 1
ATOM 695 N N . ASP A 1 91 ? 6.594 -6.639 -12.762 1.00 96.38 91 ASP A N 1
ATOM 696 C CA . ASP A 1 91 ? 6.933 -5.690 -13.815 1.00 96.38 91 ASP A CA 1
ATOM 697 C C . ASP A 1 91 ? 6.400 -6.185 -15.166 1.00 96.38 91 ASP A C 1
ATOM 699 O O . ASP A 1 91 ? 6.127 -7.376 -15.346 1.00 96.38 91 ASP A O 1
ATOM 703 N N . GLY A 1 92 ? 6.191 -5.264 -16.102 1.00 92.88 92 GLY A N 1
ATOM 704 C CA . GLY A 1 92 ? 5.741 -5.589 -17.451 1.00 92.88 92 GLY A CA 1
ATOM 705 C C . GLY A 1 92 ? 6.894 -5.973 -18.376 1.00 92.88 92 GLY A C 1
ATOM 706 O O . GLY A 1 92 ? 6.677 -6.734 -19.322 1.00 92.88 92 GLY A O 1
ATOM 707 N N . ASP A 1 93 ? 8.099 -5.473 -18.104 1.00 89.94 93 ASP A N 1
ATOM 708 C CA . ASP A 1 93 ? 9.279 -5.640 -18.949 1.00 89.94 93 ASP A CA 1
ATOM 709 C C . ASP A 1 93 ? 10.096 -6.886 -18.570 1.00 89.94 93 ASP A C 1
ATOM 711 O O . ASP A 1 93 ? 10.461 -7.078 -17.412 1.00 89.94 93 ASP A O 1
ATOM 715 N N . THR A 1 94 ? 10.381 -7.751 -19.548 1.00 87.19 94 THR A N 1
ATOM 716 C CA . THR A 1 94 ? 11.051 -9.038 -19.295 1.00 87.19 94 THR A CA 1
ATOM 717 C C . THR A 1 94 ? 12.499 -8.864 -18.836 1.00 87.19 94 THR A C 1
ATOM 719 O O . THR A 1 94 ? 12.903 -9.543 -17.896 1.00 87.19 94 THR A O 1
ATOM 722 N N . ASP A 1 95 ? 13.249 -7.929 -19.424 1.00 82.50 95 ASP A N 1
ATOM 723 C CA . ASP A 1 95 ? 14.652 -7.686 -19.055 1.00 82.50 95 ASP A CA 1
ATOM 724 C C . ASP A 1 95 ? 14.752 -7.147 -17.616 1.00 82.50 95 ASP A C 1
ATOM 726 O O . ASP A 1 95 ? 15.625 -7.533 -16.834 1.00 82.50 95 ASP A O 1
ATOM 730 N N . THR A 1 96 ? 13.797 -6.300 -17.224 1.00 86.56 96 THR A N 1
ATOM 731 C CA . THR A 1 96 ? 13.662 -5.805 -15.850 1.00 86.56 96 THR A CA 1
ATOM 732 C C . THR A 1 96 ? 13.409 -6.944 -14.858 1.00 86.56 96 THR A C 1
ATOM 734 O O . THR A 1 96 ? 13.982 -6.937 -13.767 1.00 86.56 96 THR A O 1
ATOM 737 N N . LEU A 1 97 ? 12.609 -7.953 -15.224 1.00 90.88 97 LEU A N 1
ATOM 738 C CA . LEU A 1 97 ? 12.313 -9.090 -14.345 1.00 90.88 97 LEU A CA 1
ATOM 739 C C . LEU A 1 97 ? 13.544 -9.948 -14.039 1.00 90.88 97 LEU A C 1
ATOM 741 O O . LEU A 1 97 ? 13.670 -10.417 -12.909 1.00 90.88 97 LEU A O 1
ATOM 745 N N . GLU A 1 98 ? 14.451 -10.148 -14.997 1.00 90.56 98 GLU A N 1
ATOM 746 C CA . GLU A 1 98 ? 15.682 -10.917 -14.764 1.00 90.56 98 GLU A CA 1
ATOM 747 C C . GLU A 1 98 ? 16.547 -10.250 -13.684 1.00 90.56 98 GLU A C 1
ATOM 749 O O . GLU A 1 98 ? 16.905 -10.879 -12.684 1.00 90.56 98 GLU A O 1
ATOM 754 N N . ASN A 1 99 ? 16.786 -8.941 -13.816 1.00 92.50 99 ASN A N 1
ATOM 755 C CA . ASN A 1 99 ? 17.520 -8.164 -12.815 1.00 92.50 99 ASN A CA 1
ATOM 756 C C . ASN A 1 99 ? 16.778 -8.098 -11.466 1.00 92.50 99 ASN A C 1
ATOM 758 O O . ASN A 1 99 ? 17.394 -8.127 -10.399 1.00 92.50 99 ASN A O 1
ATOM 762 N N . LEU A 1 100 ? 15.446 -8.030 -11.493 1.00 95.00 100 LEU A N 1
ATOM 763 C CA . LEU A 1 100 ? 14.620 -8.027 -10.291 1.00 95.00 100 LEU A CA 1
ATOM 764 C C . LEU A 1 100 ? 14.750 -9.331 -9.493 1.00 95.00 100 LEU A C 1
ATOM 766 O O . LEU A 1 100 ? 14.876 -9.279 -8.269 1.00 95.00 100 LEU A O 1
ATOM 770 N N . VAL A 1 101 ? 14.767 -10.487 -10.166 1.00 96.75 101 VAL A N 1
ATOM 771 C CA . VAL A 1 101 ? 15.014 -11.788 -9.522 1.00 96.75 101 VAL A CA 1
ATOM 772 C C . VAL A 1 101 ? 16.383 -11.792 -8.844 1.00 96.75 101 VAL A C 1
ATOM 774 O O . VAL A 1 101 ? 16.478 -12.144 -7.668 1.00 96.75 101 VAL A O 1
ATOM 777 N N . GLU A 1 102 ? 17.432 -11.332 -9.530 1.00 95.69 102 GLU A N 1
ATOM 778 C CA . GLU A 1 102 ? 18.763 -11.238 -8.924 1.00 95.69 102 GLU A CA 1
ATOM 779 C C . GLU A 1 102 ? 18.785 -10.326 -7.693 1.00 95.69 102 GLU A C 1
ATOM 781 O O . GLU A 1 102 ? 19.385 -10.671 -6.675 1.00 95.69 102 GLU A O 1
ATOM 786 N N . ASN A 1 103 ? 18.124 -9.169 -7.756 1.00 96.62 103 ASN A N 1
ATOM 787 C CA . ASN A 1 103 ? 18.041 -8.250 -6.624 1.00 96.62 103 ASN A CA 1
ATOM 788 C C . ASN A 1 103 ? 17.281 -8.857 -5.444 1.00 96.62 103 ASN A C 1
ATOM 790 O O . ASN A 1 103 ? 17.699 -8.687 -4.299 1.00 96.62 103 ASN A O 1
ATOM 794 N N . VAL A 1 104 ? 16.202 -9.599 -5.687 1.00 97.50 104 VAL A N 1
ATOM 795 C CA . VAL A 1 104 ? 15.485 -10.321 -4.629 1.00 97.50 104 VAL A CA 1
ATOM 796 C C . VAL A 1 104 ? 16.411 -11.337 -3.950 1.00 97.50 104 VAL A C 1
ATOM 798 O O . VAL A 1 104 ? 16.525 -11.327 -2.721 1.00 97.50 104 VAL A O 1
ATOM 801 N N . GLU A 1 105 ? 17.138 -12.148 -4.719 1.00 97.31 105 GLU A N 1
ATOM 802 C CA . GLU A 1 105 ? 18.064 -13.155 -4.180 1.00 97.31 105 GLU A CA 1
ATOM 803 C C . GLU A 1 105 ? 19.235 -12.532 -3.406 1.00 97.31 105 GLU A C 1
ATOM 805 O O . GLU A 1 105 ? 19.550 -12.973 -2.298 1.00 97.31 105 GLU A O 1
ATOM 810 N N . ARG A 1 106 ? 19.819 -11.432 -3.907 1.00 96.75 106 ARG A N 1
ATOM 811 C CA . ARG A 1 106 ? 20.876 -10.667 -3.207 1.00 96.75 106 ARG A CA 1
ATOM 812 C C . ARG A 1 106 ? 20.452 -10.205 -1.813 1.00 96.75 106 ARG A C 1
ATOM 814 O O . ARG A 1 106 ? 21.292 -10.067 -0.930 1.00 96.75 106 ARG A O 1
ATOM 821 N N . ASN A 1 107 ? 19.155 -9.991 -1.606 1.00 97.50 107 ASN A N 1
ATOM 822 C CA . ASN A 1 107 ? 18.582 -9.555 -0.335 1.00 97.50 107 ASN A CA 1
ATOM 823 C C . ASN A 1 107 ? 17.971 -10.716 0.472 1.00 97.50 107 ASN A C 1
ATOM 825 O O . ASN A 1 107 ? 17.149 -10.491 1.366 1.00 97.50 107 ASN A O 1
ATOM 829 N N . GLY A 1 108 ? 18.367 -11.960 0.185 1.00 94.38 108 GLY A N 1
ATOM 830 C CA . GLY A 1 108 ? 17.945 -13.155 0.919 1.00 94.38 108 GLY A CA 1
ATOM 831 C C . GLY A 1 108 ? 16.563 -13.677 0.528 1.00 94.38 108 GLY A C 1
ATOM 832 O O . GLY A 1 108 ? 15.911 -14.323 1.348 1.00 94.38 108 GLY A O 1
ATOM 833 N N . GLY A 1 109 ? 16.088 -13.351 -0.676 1.00 92.19 109 GLY A N 1
ATOM 834 C CA . GLY A 1 109 ? 14.850 -13.883 -1.233 1.00 92.19 109 GLY A CA 1
ATOM 835 C C . GLY A 1 109 ? 13.595 -13.511 -0.435 1.00 92.19 109 GLY A C 1
ATOM 836 O O . GLY A 1 109 ? 13.511 -12.457 0.212 1.00 92.19 109 GLY A O 1
ATOM 837 N N . GLY A 1 110 ? 12.605 -14.407 -0.478 1.00 86.62 110 GLY A N 1
ATOM 838 C CA . GLY A 1 110 ? 11.341 -14.280 0.261 1.00 86.62 110 GLY A CA 1
ATOM 839 C C . GLY A 1 110 ? 10.253 -13.488 -0.468 1.00 86.62 110 GLY A C 1
ATOM 840 O O . GLY A 1 110 ? 9.199 -13.222 0.108 1.00 86.62 110 GLY A O 1
ATOM 841 N N . CYS A 1 111 ? 10.495 -13.135 -1.731 1.00 93.75 111 CYS A N 1
ATOM 842 C CA . CYS A 1 111 ? 9.511 -12.524 -2.611 1.00 93.75 111 CYS A CA 1
ATOM 843 C C . CYS A 1 111 ? 9.220 -13.431 -3.804 1.00 93.75 111 CYS A C 1
ATOM 845 O O . CYS A 1 111 ? 10.118 -14.082 -4.329 1.00 93.75 111 CYS A O 1
ATOM 847 N N . GLU A 1 112 ? 7.979 -13.421 -4.273 1.00 96.44 112 GLU A N 1
ATOM 848 C CA . GLU A 1 112 ? 7.638 -13.969 -5.584 1.00 96.44 112 GLU A CA 1
ATOM 849 C C . GLU A 1 112 ? 7.866 -12.889 -6.648 1.00 96.44 112 GLU A C 1
ATOM 851 O O . GLU A 1 112 ? 7.439 -11.757 -6.450 1.00 96.44 112 GLU A O 1
ATOM 856 N N . VAL A 1 113 ? 8.498 -13.215 -7.777 1.00 97.56 113 VAL A N 1
ATOM 857 C CA . VAL A 1 113 ? 8.651 -12.290 -8.914 1.00 97.56 113 VAL A CA 1
ATOM 858 C C . VAL A 1 113 ? 7.823 -12.801 -10.089 1.00 97.56 113 VAL A C 1
ATOM 860 O O . VAL A 1 113 ? 7.912 -13.978 -10.441 1.00 97.56 113 VAL A O 1
ATOM 863 N N . LYS A 1 114 ? 6.992 -11.936 -10.681 1.00 96.25 114 LYS A N 1
ATOM 864 C CA . LYS A 1 114 ? 6.082 -12.294 -11.780 1.00 96.25 114 LYS A CA 1
ATOM 865 C C . LYS A 1 114 ? 5.972 -11.193 -12.825 1.00 96.25 114 LYS A C 1
ATOM 867 O O . LYS A 1 114 ? 5.916 -10.018 -12.488 1.00 96.25 114 LYS A O 1
ATOM 872 N N . GLN A 1 115 ? 5.837 -11.581 -14.089 1.00 96.50 115 GLN A N 1
ATOM 873 C CA . GLN A 1 115 ? 5.458 -10.630 -15.130 1.00 96.50 115 GLN A CA 1
ATOM 874 C C . GLN A 1 115 ? 3.988 -10.229 -14.982 1.00 96.50 115 GLN A C 1
ATOM 876 O O . GLN A 1 115 ? 3.130 -11.088 -14.772 1.00 96.50 115 GLN A O 1
ATOM 881 N N . LEU A 1 116 ? 3.701 -8.935 -15.119 1.00 96.88 116 LEU A N 1
ATOM 882 C CA . LEU A 1 116 ? 2.341 -8.408 -15.195 1.00 96.88 116 LEU A CA 1
ATOM 883 C C . LEU A 1 116 ? 2.292 -7.185 -16.116 1.00 96.88 116 LEU A C 1
ATOM 885 O O . LEU A 1 116 ? 2.696 -6.085 -15.742 1.00 96.88 116 LEU A O 1
ATOM 889 N N . ARG A 1 117 ? 1.745 -7.360 -17.319 1.00 95.94 117 ARG A N 1
ATOM 890 C CA . ARG A 1 117 ? 1.560 -6.294 -18.311 1.00 95.94 117 ARG A CA 1
ATOM 891 C C . ARG A 1 117 ? 0.148 -5.735 -18.215 1.00 95.94 117 ARG A C 1
ATO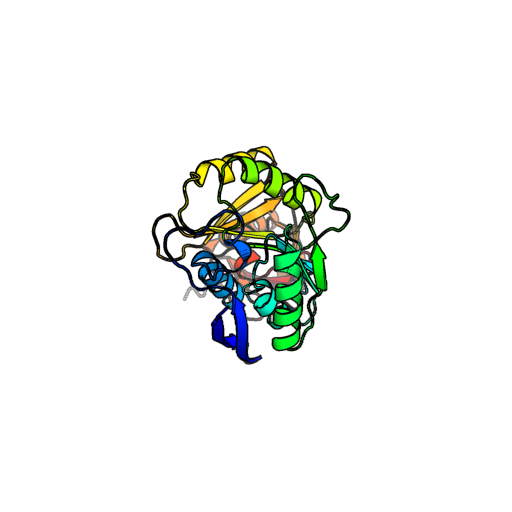M 893 O O . ARG A 1 117 ? -0.836 -6.420 -18.505 1.00 95.94 117 ARG A O 1
ATOM 900 N N . TRP A 1 118 ? 0.041 -4.475 -17.815 1.00 96.06 118 TRP A N 1
ATOM 901 C CA . TRP A 1 118 ? -1.256 -3.830 -17.605 1.00 96.06 118 TRP A CA 1
ATOM 902 C C . TRP A 1 118 ? -2.005 -3.673 -18.929 1.00 96.06 118 TRP A C 1
ATOM 904 O O . TRP A 1 118 ? -1.424 -3.292 -19.943 1.00 96.06 118 TRP A O 1
ATOM 914 N N . GLY A 1 119 ? -3.299 -3.998 -18.924 1.00 94.56 119 GLY A N 1
ATOM 915 C CA . GLY A 1 119 ? -4.137 -4.020 -20.128 1.00 94.56 119 GLY A CA 1
ATOM 916 C C . GLY A 1 119 ? -3.961 -5.253 -21.025 1.00 94.56 119 GLY A C 1
ATOM 917 O O . GLY A 1 119 ? -4.682 -5.374 -22.012 1.00 94.56 119 GLY A O 1
ATOM 918 N N . VAL A 1 120 ? -3.044 -6.169 -20.694 1.00 95.81 120 VAL A N 1
ATOM 919 C CA . VAL A 1 120 ? -2.802 -7.406 -21.457 1.00 95.81 120 VAL A CA 1
ATOM 920 C C . VAL A 1 120 ? -3.086 -8.633 -20.599 1.00 95.81 120 VAL A C 1
ATOM 922 O O . VAL A 1 120 ? -3.883 -9.490 -20.981 1.00 95.81 120 VAL A O 1
ATOM 925 N N . ASP A 1 121 ? -2.443 -8.714 -19.438 1.00 96.06 121 ASP A N 1
ATOM 926 C CA . ASP A 1 121 ? -2.534 -9.874 -18.561 1.00 96.06 121 ASP A CA 1
ATOM 927 C C . ASP A 1 121 ? -3.755 -9.764 -17.634 1.00 96.06 121 ASP A C 1
ATOM 929 O O . ASP A 1 121 ? -4.138 -8.679 -17.185 1.00 96.06 121 ASP A O 1
ATOM 933 N N . LYS A 1 122 ? -4.391 -10.904 -17.344 1.00 92.25 122 LYS A N 1
ATOM 934 C CA . LYS A 1 122 ? -5.549 -10.963 -16.445 1.00 92.25 122 LYS A CA 1
ATOM 935 C C . LYS A 1 122 ? -5.107 -10.980 -14.987 1.00 92.25 122 LYS A C 1
ATOM 937 O O . LYS A 1 122 ? -4.171 -11.681 -14.611 1.00 92.25 122 LYS A O 1
ATOM 942 N N . VAL A 1 123 ? -5.853 -10.263 -14.156 1.00 92.69 123 VAL A N 1
ATOM 943 C CA . VAL A 1 123 ? -5.677 -10.254 -12.704 1.00 92.69 123 VAL A CA 1
ATOM 944 C C . VAL A 1 123 ? -6.657 -11.244 -12.081 1.00 92.69 123 VAL A C 1
ATOM 946 O O . VAL A 1 123 ? -7.853 -10.981 -12.014 1.00 92.69 123 VAL A O 1
ATOM 949 N N . GLU A 1 124 ? -6.152 -12.402 -11.658 1.00 84.88 124 GLU A N 1
ATOM 950 C CA . GLU A 1 124 ? -6.976 -13.494 -11.105 1.00 84.88 124 GLU A CA 1
ATOM 951 C C . GLU A 1 124 ? -6.856 -13.633 -9.581 1.00 84.88 124 GLU A C 1
ATOM 953 O O . GLU A 1 124 ? -7.665 -14.305 -8.941 1.00 84.88 124 GLU A O 1
ATOM 958 N N . ARG A 1 125 ? -5.842 -12.998 -8.983 1.00 89.69 125 ARG A N 1
ATOM 959 C CA . ARG A 1 125 ? -5.575 -13.034 -7.543 1.00 89.69 12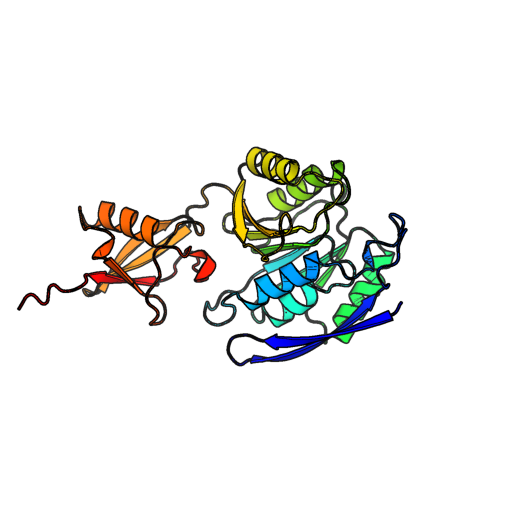5 ARG A CA 1
ATOM 960 C C . ARG A 1 125 ? -5.999 -11.722 -6.896 1.00 89.69 125 ARG A C 1
ATOM 962 O O . ARG A 1 125 ? -5.867 -10.658 -7.490 1.00 89.69 125 ARG A O 1
ATOM 969 N N . VAL A 1 126 ? -6.454 -11.826 -5.651 1.00 94.00 126 VAL A N 1
ATOM 970 C CA . VAL A 1 126 ? -6.798 -10.678 -4.813 1.00 94.00 126 VAL A CA 1
ATOM 971 C C . VAL A 1 126 ? -5.694 -10.428 -3.777 1.00 94.00 126 VAL A C 1
ATOM 973 O O . VAL A 1 126 ? -5.183 -11.373 -3.167 1.00 94.00 126 VAL A O 1
ATOM 976 N N . TRP A 1 127 ? -5.340 -9.163 -3.564 1.00 95.69 127 TRP A N 1
ATOM 977 C CA . TRP A 1 127 ? -4.300 -8.692 -2.650 1.00 95.69 127 TRP A CA 1
ATOM 978 C C . TRP A 1 127 ? -4.873 -7.755 -1.584 1.00 95.69 127 TRP A C 1
ATOM 980 O O . TRP A 1 127 ? -5.753 -6.937 -1.850 1.00 95.69 127 TRP A O 1
ATOM 990 N N . ASP A 1 128 ? -4.342 -7.852 -0.367 1.00 92.56 128 ASP A N 1
ATOM 991 C CA . ASP A 1 128 ? -4.725 -6.997 0.764 1.00 92.56 128 ASP A CA 1
ATOM 992 C C . ASP A 1 128 ? -3.982 -5.661 0.756 1.00 92.56 128 ASP A C 1
ATOM 994 O O . ASP A 1 128 ? -4.437 -4.674 1.341 1.00 92.56 128 ASP A O 1
ATOM 998 N N . MET A 1 129 ? -2.824 -5.635 0.100 1.00 94.88 129 MET A N 1
ATOM 999 C CA . MET A 1 129 ? -2.021 -4.444 -0.114 1.00 94.88 129 MET A CA 1
ATOM 1000 C C . MET A 1 129 ? -1.467 -4.461 -1.533 1.00 94.88 129 MET A C 1
ATOM 1002 O O . MET A 1 129 ? -0.840 -5.429 -1.949 1.00 94.88 129 MET A O 1
ATOM 1006 N N . ILE A 1 130 ? -1.672 -3.375 -2.262 1.00 98.38 130 ILE A N 1
ATOM 1007 C CA . ILE A 1 130 ? -0.985 -3.115 -3.523 1.00 98.38 130 ILE A CA 1
ATOM 1008 C C . ILE A 1 130 ? -0.154 -1.856 -3.311 1.00 98.38 130 ILE A C 1
ATOM 1010 O O . ILE A 1 130 ? -0.665 -0.872 -2.776 1.00 98.38 130 ILE A O 1
ATOM 1014 N N . ILE A 1 131 ? 1.114 -1.872 -3.701 1.00 98.44 131 ILE A N 1
ATOM 1015 C CA . ILE A 1 131 ? 1.966 -0.685 -3.707 1.00 98.44 131 ILE A CA 1
ATOM 1016 C C . ILE A 1 131 ? 2.443 -0.387 -5.127 1.00 98.44 131 ILE A C 1
ATOM 1018 O O . ILE A 1 131 ? 2.624 -1.297 -5.931 1.00 98.44 131 ILE A O 1
ATOM 1022 N N . ALA A 1 132 ? 2.641 0.887 -5.438 1.00 97.75 132 ALA A N 1
ATOM 1023 C CA . ALA A 1 132 ? 3.288 1.324 -6.668 1.00 97.75 132 ALA A CA 1
ATOM 1024 C C . ALA A 1 132 ? 4.063 2.618 -6.406 1.00 97.75 132 ALA A C 1
ATOM 1026 O O . ALA A 1 132 ? 3.600 3.486 -5.656 1.00 97.75 132 ALA A O 1
ATOM 1027 N N . SER A 1 133 ? 5.228 2.777 -7.025 1.00 94.31 133 SER A N 1
ATOM 1028 C CA . SER A 1 133 ? 6.003 4.014 -6.945 1.00 94.31 133 SER A CA 1
ATOM 1029 C C . SER A 1 133 ? 6.514 4.411 -8.325 1.00 94.31 133 SER A C 1
ATOM 1031 O O . SER A 1 133 ? 6.968 3.584 -9.101 1.00 94.31 133 SER A O 1
ATOM 1033 N N . ASP A 1 134 ? 6.366 5.694 -8.656 1.00 85.06 134 ASP A N 1
ATOM 1034 C CA . ASP A 1 134 ? 6.823 6.284 -9.928 1.00 85.06 134 ASP A CA 1
ATOM 1035 C C . ASP A 1 134 ? 6.327 5.609 -11.224 1.00 85.06 134 ASP A C 1
ATOM 1037 O O . ASP A 1 134 ? 6.935 5.724 -12.285 1.00 85.06 134 ASP A O 1
ATOM 1041 N N . VAL A 1 135 ? 5.172 4.950 -11.178 1.00 91.25 135 VAL A N 1
ATOM 1042 C CA . VAL A 1 135 ? 4.633 4.229 -12.340 1.00 91.25 135 VAL A CA 1
ATOM 1043 C C . VAL A 1 135 ? 3.837 5.098 -13.323 1.00 91.25 135 VAL A C 1
ATOM 1045 O O . VAL A 1 135 ? 3.356 4.610 -14.341 1.00 91.25 135 VAL A O 1
ATOM 1048 N N . ILE A 1 136 ? 3.659 6.391 -13.034 1.00 91.19 136 ILE A N 1
ATOM 1049 C CA . ILE A 1 136 ? 2.818 7.306 -13.824 1.00 91.19 136 ILE A CA 1
ATOM 1050 C C . ILE A 1 136 ? 3.703 8.239 -14.655 1.00 91.19 136 ILE A C 1
ATOM 1052 O O . ILE A 1 136 ? 3.990 9.372 -14.269 1.00 91.19 136 ILE A O 1
ATOM 1056 N N . TYR A 1 137 ? 4.129 7.752 -15.819 1.00 84.00 137 TYR A N 1
ATOM 1057 C CA . TYR A 1 137 ? 4.999 8.482 -16.750 1.00 84.00 137 TYR A CA 1
ATOM 1058 C C . TYR A 1 137 ? 4.236 9.140 -17.913 1.00 84.00 137 TYR A C 1
ATOM 1060 O O . TYR A 1 137 ? 4.641 10.204 -18.386 1.00 84.00 137 TYR A O 1
ATOM 1068 N N . VAL A 1 138 ? 3.109 8.559 -18.346 1.00 90.19 138 VAL A N 1
ATOM 1069 C CA . VAL A 1 138 ? 2.214 9.115 -19.380 1.00 90.19 138 VAL A CA 1
ATOM 1070 C C . VAL A 1 138 ? 0.737 8.950 -18.995 1.00 90.19 138 VAL A C 1
ATOM 1072 O O . VAL A 1 138 ? 0.404 8.000 -18.284 1.00 90.19 138 VAL A O 1
ATOM 1075 N N . PRO A 1 139 ? -0.176 9.820 -19.478 1.00 91.19 139 PRO A N 1
ATOM 1076 C CA . PRO A 1 139 ? -1.584 9.793 -19.066 1.00 91.19 139 PRO A CA 1
ATOM 1077 C C . PRO A 1 139 ? -2.292 8.453 -19.309 1.00 91.19 139 PRO A C 1
ATOM 1079 O O . PRO A 1 139 ? -3.089 8.023 -18.482 1.00 91.19 139 PRO A O 1
ATOM 1082 N N . ASN A 1 140 ? -1.962 7.757 -20.402 1.00 93.50 140 ASN A N 1
ATOM 1083 C CA . ASN A 1 140 ? -2.612 6.495 -20.782 1.00 93.50 140 ASN A CA 1
ATOM 1084 C C . ASN A 1 140 ? -2.364 5.349 -19.788 1.00 93.50 140 ASN A C 1
ATOM 1086 O O . ASN A 1 140 ? -3.103 4.370 -19.798 1.00 93.50 140 ASN A O 1
ATOM 1090 N N . VAL A 1 141 ? -1.347 5.460 -18.930 1.00 93.81 141 VAL A N 1
ATOM 1091 C CA . VAL A 1 141 ? -1.040 4.444 -17.915 1.00 93.81 141 VAL A CA 1
ATOM 1092 C C . VAL A 1 141 ? -2.019 4.504 -16.743 1.00 93.81 141 VAL A C 1
ATOM 1094 O O . VAL A 1 141 ? -2.290 3.477 -16.131 1.00 93.81 141 VAL A O 1
ATOM 1097 N N . VAL A 1 142 ? -2.593 5.676 -16.448 1.00 96.12 142 VAL A N 1
ATOM 1098 C CA . VAL A 1 142 ? -3.502 5.878 -15.308 1.00 96.12 142 VAL A CA 1
ATOM 1099 C C . VAL A 1 142 ? -4.711 4.927 -15.343 1.00 96.12 142 VAL A C 1
ATOM 1101 O O . VAL A 1 142 ? -4.886 4.189 -14.374 1.00 96.12 142 VAL A O 1
ATOM 1104 N N . PRO A 1 143 ? -5.521 4.854 -16.421 1.00 97.75 143 PRO A N 1
ATOM 1105 C CA . PRO A 1 143 ? -6.648 3.920 -16.454 1.00 97.75 143 PRO A CA 1
ATOM 1106 C C . PRO A 1 143 ? -6.208 2.451 -16.379 1.00 97.75 143 PRO A C 1
ATOM 1108 O O . PRO A 1 143 ? -6.842 1.675 -15.670 1.00 97.75 143 PRO A O 1
ATOM 1111 N N . LEU A 1 144 ? -5.098 2.079 -17.030 1.00 97.44 144 LEU A N 1
ATOM 1112 C CA . LEU A 1 144 ? -4.575 0.705 -17.017 1.00 97.44 144 LEU A CA 1
ATOM 1113 C C . LEU A 1 144 ? -4.114 0.275 -15.617 1.00 97.44 144 LEU A C 1
ATOM 1115 O O . LEU A 1 144 ? -4.361 -0.856 -15.199 1.00 97.44 144 LEU A O 1
ATOM 1119 N N . LEU A 1 145 ? -3.481 1.187 -14.875 1.00 97.44 145 LEU A N 1
ATOM 1120 C CA . LEU A 1 145 ? -3.119 0.984 -13.475 1.00 97.44 145 LEU A CA 1
ATOM 1121 C C . LEU A 1 145 ? -4.371 0.722 -12.630 1.00 97.44 145 LEU A C 1
ATOM 1123 O O . LEU A 1 145 ? -4.421 -0.254 -11.883 1.00 97.44 145 LEU A O 1
ATOM 1127 N N . PHE A 1 146 ? -5.400 1.564 -12.757 1.00 97.44 146 PHE A N 1
ATOM 1128 C CA . PHE A 1 146 ? -6.627 1.401 -11.977 1.00 97.44 146 PHE A CA 1
ATOM 1129 C C . PHE A 1 146 ? -7.456 0.178 -12.386 1.00 97.44 146 PHE A C 1
ATOM 1131 O O . PHE A 1 146 ? -8.126 -0.387 -11.522 1.00 97.44 146 PHE A O 1
ATOM 1138 N N . ASP A 1 147 ? -7.383 -0.296 -13.632 1.00 97.19 147 ASP A N 1
ATOM 1139 C CA . ASP A 1 147 ? -7.966 -1.587 -14.024 1.00 97.19 147 ASP A CA 1
ATOM 1140 C C . ASP A 1 147 ? -7.346 -2.736 -13.212 1.00 97.19 147 ASP A C 1
ATOM 1142 O O . ASP A 1 147 ? -8.067 -3.540 -12.619 1.00 97.19 147 ASP A O 1
ATOM 1146 N N . VAL A 1 148 ? -6.013 -2.765 -13.102 1.00 97.56 148 VAL A N 1
ATOM 1147 C CA . VAL A 1 148 ? -5.292 -3.776 -12.311 1.00 97.56 148 VAL A CA 1
ATOM 1148 C C . VAL A 1 148 ? -5.604 -3.641 -10.822 1.00 97.56 148 VAL A C 1
ATOM 1150 O O . VAL A 1 148 ? -5.926 -4.635 -10.168 1.00 97.56 148 VAL A O 1
ATOM 1153 N N . VAL A 1 149 ? -5.554 -2.420 -10.277 1.00 97.38 149 VAL A N 1
ATOM 1154 C CA . VAL A 1 149 ? -5.827 -2.175 -8.852 1.00 97.38 149 VAL A CA 1
ATOM 1155 C C . VAL A 1 149 ? -7.258 -2.565 -8.492 1.00 97.38 149 VAL A C 1
ATOM 1157 O O . VAL A 1 149 ? -7.473 -3.257 -7.504 1.00 97.38 149 VAL A O 1
ATOM 1160 N N . THR A 1 150 ? -8.256 -2.153 -9.269 1.00 94.94 150 THR A N 1
ATOM 1161 C CA . THR A 1 150 ? -9.663 -2.406 -8.918 1.00 94.94 150 THR A CA 1
ATOM 1162 C C . THR A 1 150 ? -10.048 -3.878 -9.055 1.00 94.94 150 THR A C 1
ATOM 1164 O O . THR A 1 150 ? -10.822 -4.373 -8.230 1.00 94.94 150 THR A O 1
ATOM 1167 N N . ALA A 1 151 ? -9.465 -4.589 -10.026 1.00 95.12 151 ALA A N 1
ATOM 1168 C CA . ALA A 1 151 ? -9.631 -6.031 -10.182 1.00 95.12 151 ALA A CA 1
ATOM 1169 C C . ALA A 1 151 ? -8.913 -6.830 -9.081 1.00 95.12 151 ALA A C 1
ATOM 1171 O O . ALA A 1 151 ? -9.455 -7.809 -8.575 1.00 95.12 151 ALA A O 1
ATOM 1172 N N . GLY A 1 152 ? -7.706 -6.404 -8.701 1.00 95.00 152 GLY A N 1
ATOM 1173 C CA . GLY A 1 152 ? -6.832 -7.144 -7.794 1.00 95.00 152 GLY A CA 1
ATOM 1174 C C . GLY A 1 152 ? -6.940 -6.778 -6.318 1.00 95.00 152 GLY A C 1
ATOM 1175 O O . GLY A 1 152 ? -6.473 -7.533 -5.474 1.00 95.00 152 GLY A O 1
ATOM 1176 N N . LEU A 1 153 ? -7.509 -5.632 -5.952 1.00 95.25 153 LEU A N 1
ATOM 1177 C CA . LEU A 1 153 ? -7.548 -5.205 -4.552 1.00 95.25 153 LEU A CA 1
ATOM 1178 C C . LEU A 1 153 ? -8.711 -5.862 -3.798 1.00 95.25 153 LEU A C 1
ATOM 1180 O O . LEU A 1 153 ? -9.846 -5.866 -4.279 1.00 95.25 153 LEU A O 1
ATOM 1184 N N . SER A 1 154 ? -8.459 -6.378 -2.593 1.00 91.75 154 SER A N 1
ATOM 1185 C CA . SER A 1 154 ? -9.521 -6.911 -1.732 1.00 91.75 154 SER A CA 1
ATOM 1186 C C . SER A 1 154 ? -10.491 -5.814 -1.284 1.00 91.75 154 SER A C 1
ATOM 1188 O O . SER A 1 154 ? -10.162 -4.628 -1.286 1.00 91.75 154 SER 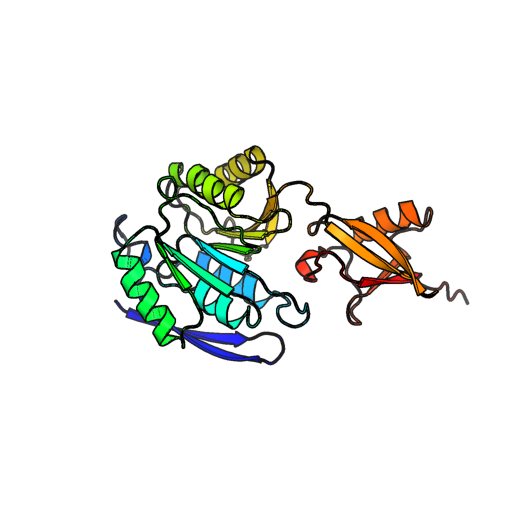A O 1
ATOM 1190 N N . GLU A 1 155 ? -11.702 -6.194 -0.870 1.00 84.69 155 GLU A N 1
ATOM 1191 C CA . GLU A 1 155 ? -12.742 -5.238 -0.442 1.00 84.69 155 GLU A CA 1
ATOM 1192 C C . GLU A 1 155 ? -12.318 -4.361 0.748 1.00 84.69 155 GLU A C 1
ATOM 1194 O O . GLU A 1 155 ? -12.764 -3.226 0.888 1.00 84.69 155 GLU A O 1
ATOM 1199 N N . VAL A 1 156 ? -11.417 -4.869 1.594 1.00 80.94 156 VAL A N 1
ATOM 1200 C CA . VAL A 1 156 ? -10.825 -4.131 2.726 1.00 80.94 156 VAL A CA 1
ATOM 1201 C C . VAL A 1 156 ? -9.358 -3.758 2.484 1.00 80.94 156 VAL A C 1
ATOM 1203 O O . VAL A 1 156 ? -8.670 -3.293 3.399 1.00 80.94 156 VAL A O 1
ATOM 1206 N N . GLY A 1 157 ? -8.877 -3.981 1.262 1.00 87.25 157 GLY A N 1
ATOM 1207 C CA . GLY A 1 157 ? -7.494 -3.792 0.871 1.00 87.25 157 GLY A CA 1
ATOM 1208 C C . GLY A 1 157 ? -7.087 -2.324 0.825 1.00 87.25 157 GLY A C 1
ATOM 1209 O O . GLY A 1 157 ? -7.904 -1.399 0.906 1.00 87.25 157 GLY A O 1
ATOM 1210 N N . VAL A 1 158 ? -5.781 -2.110 0.720 1.00 91.19 158 VAL A N 1
ATOM 1211 C CA . VAL A 1 158 ? -5.188 -0.787 0.538 1.00 91.19 158 VAL A CA 1
ATOM 1212 C C . VAL A 1 158 ? -4.333 -0.745 -0.719 1.00 91.19 158 VAL A C 1
ATOM 1214 O O . VAL A 1 158 ? -3.483 -1.605 -0.919 1.00 91.19 158 VAL A O 1
ATOM 1217 N N . PHE A 1 159 ? -4.539 0.267 -1.554 1.00 96.81 159 PHE A N 1
ATOM 1218 C CA . PHE A 1 159 ? -3.601 0.611 -2.613 1.00 96.81 159 PHE A CA 1
ATOM 1219 C C . PHE A 1 159 ? -2.812 1.850 -2.192 1.00 96.81 159 PHE A C 1
ATOM 1221 O O . PHE A 1 159 ? -3.403 2.878 -1.872 1.00 96.81 159 PHE A O 1
ATOM 1228 N N . VAL A 1 160 ? -1.486 1.755 -2.156 1.00 97.19 160 VAL A N 1
ATOM 1229 C CA . VAL A 1 160 ? -0.597 2.865 -1.808 1.00 97.19 160 VAL A CA 1
ATOM 1230 C C . VAL A 1 160 ? 0.202 3.258 -3.042 1.00 97.19 160 VAL A C 1
ATOM 1232 O O . VAL A 1 160 ? 0.889 2.430 -3.635 1.00 97.19 160 VAL A O 1
ATOM 1235 N N . LEU A 1 161 ? 0.139 4.529 -3.416 1.00 97.56 161 LEU A N 1
ATOM 1236 C CA . LEU A 1 161 ? 0.839 5.078 -4.569 1.00 97.56 161 LEU A CA 1
ATOM 1237 C C . LEU A 1 161 ? 1.754 6.210 -4.116 1.00 97.56 161 LEU A C 1
ATOM 1239 O O . LEU A 1 161 ? 1.280 7.250 -3.658 1.00 97.56 161 LEU A O 1
ATOM 1243 N N . ALA A 1 162 ? 3.062 6.036 -4.275 1.00 95.19 162 ALA A N 1
ATOM 1244 C CA . ALA A 1 162 ? 4.000 7.139 -4.122 1.00 95.19 162 ALA A CA 1
ATOM 1245 C C . ALA A 1 162 ? 4.168 7.861 -5.460 1.00 95.19 162 ALA A C 1
ATOM 1247 O O . ALA A 1 162 ? 4.510 7.250 -6.476 1.00 95.19 162 ALA A O 1
ATOM 1248 N N . TYR A 1 163 ? 3.944 9.173 -5.445 1.00 90.56 163 TYR A N 1
ATOM 1249 C CA . TYR A 1 163 ? 4.005 10.016 -6.629 1.00 90.56 163 TYR A CA 1
ATOM 1250 C C . TYR A 1 163 ? 5.062 11.109 -6.470 1.00 90.56 163 TYR A C 1
ATOM 1252 O O . TYR A 1 163 ? 5.029 11.877 -5.506 1.00 90.56 163 TYR A O 1
ATOM 1260 N N . ALA A 1 164 ? 5.972 11.192 -7.441 1.00 84.19 164 ALA A N 1
ATOM 1261 C CA . ALA A 1 164 ? 6.875 12.321 -7.639 1.00 84.19 164 ALA A CA 1
ATOM 1262 C C . ALA A 1 164 ? 6.459 13.075 -8.909 1.00 84.19 164 ALA A C 1
ATOM 1264 O O . ALA A 1 164 ? 5.880 12.482 -9.817 1.00 84.19 164 ALA A O 1
ATOM 1265 N N . ARG A 1 165 ? 6.719 14.384 -8.983 1.00 73.62 165 ARG A N 1
ATOM 1266 C CA . ARG A 1 165 ? 6.171 15.232 -10.052 1.00 73.62 165 ARG A CA 1
ATOM 1267 C C . ARG A 1 165 ? 6.679 14.790 -11.432 1.00 73.62 165 ARG A C 1
ATOM 1269 O O . ARG A 1 165 ? 7.886 14.747 -11.679 1.00 73.62 165 ARG A O 1
ATOM 1276 N N . ARG A 1 166 ? 5.748 14.505 -12.347 1.00 73.44 166 ARG A N 1
ATOM 1277 C CA . ARG A 1 166 ? 6.000 14.148 -13.756 1.00 73.44 166 ARG A CA 1
ATOM 1278 C C . ARG A 1 166 ? 5.198 15.047 -14.705 1.00 73.44 166 ARG A C 1
ATOM 1280 O O . ARG A 1 166 ? 4.631 16.057 -14.297 1.00 73.44 166 ARG A O 1
ATOM 1287 N N . ASN A 1 167 ? 5.145 14.658 -15.980 1.00 79.94 167 ASN A N 1
ATOM 1288 C CA . ASN A 1 167 ? 4.363 15.318 -17.032 1.00 79.94 167 ASN A CA 1
ATOM 1289 C C . ASN A 1 167 ? 2.843 15.102 -16.901 1.00 79.94 167 ASN A C 1
ATOM 1291 O O . ASN A 1 167 ? 2.072 15.699 -17.650 1.00 79.94 167 ASN A O 1
ATOM 1295 N N . VAL A 1 168 ? 2.402 14.245 -15.978 1.00 83.56 168 VAL A N 1
ATOM 1296 C CA . VAL A 1 168 ? 0.987 13.946 -15.735 1.00 83.56 168 VAL A CA 1
ATOM 1297 C C . VAL A 1 168 ? 0.520 14.732 -14.513 1.00 83.56 168 VAL A C 1
ATOM 1299 O O . VAL A 1 168 ? 1.168 14.716 -13.472 1.00 83.56 168 VAL A O 1
ATOM 1302 N N . LYS A 1 169 ? -0.603 15.443 -14.621 1.00 89.00 169 LYS A N 1
ATOM 1303 C CA . LYS A 1 169 ? -1.211 16.121 -13.469 1.00 89.00 169 LYS A CA 1
ATOM 1304 C C . LYS A 1 169 ? -1.803 15.083 -12.522 1.00 89.00 169 LYS A C 1
ATOM 1306 O O . LYS A 1 169 ? -2.530 14.199 -12.972 1.00 89.00 169 LYS A O 1
ATOM 1311 N N . PHE A 1 170 ? -1.500 15.181 -11.228 1.00 90.69 170 PHE A N 1
ATOM 1312 C CA . PHE A 1 170 ? -1.940 14.166 -10.270 1.00 90.69 170 PHE A CA 1
ATOM 1313 C C . PHE A 1 170 ? -3.464 14.157 -10.088 1.00 90.69 170 PHE A C 1
ATOM 1315 O O . PHE A 1 170 ? -4.045 13.126 -9.776 1.00 90.69 170 PHE A O 1
ATOM 1322 N N . GLU A 1 171 ? -4.131 15.273 -10.375 1.00 91.88 171 GLU A N 1
ATOM 1323 C CA . GLU A 1 171 ? -5.589 15.381 -10.392 1.00 91.88 171 GLU A CA 1
ATOM 1324 C C . GLU A 1 171 ? -6.235 14.331 -11.312 1.00 91.88 171 GLU A C 1
ATOM 1326 O O . GLU A 1 171 ? -7.242 13.746 -10.935 1.00 91.88 171 GLU A O 1
ATOM 1331 N N . MET A 1 172 ? -5.605 13.981 -12.443 1.00 93.56 172 MET A N 1
ATOM 1332 C CA . MET A 1 172 ? -6.108 12.921 -13.333 1.00 93.56 172 MET A CA 1
ATOM 1333 C C . MET A 1 172 ? -6.129 11.540 -12.659 1.00 93.56 172 MET A C 1
ATOM 1335 O O . MET A 1 172 ? -6.964 10.697 -12.975 1.00 93.56 172 MET A O 1
ATOM 1339 N N . VAL A 1 173 ? -5.195 11.295 -11.735 1.00 94.94 173 VAL A N 1
ATOM 1340 C CA . VAL A 1 173 ? -5.116 10.052 -10.955 1.00 94.94 173 VAL A CA 1
ATOM 1341 C C . VAL A 1 173 ? -6.264 9.996 -9.952 1.00 94.94 173 VAL A C 1
ATOM 1343 O O . VAL A 1 173 ? -6.884 8.948 -9.792 1.00 94.94 173 VAL A O 1
ATOM 1346 N N . LEU A 1 174 ? -6.567 11.127 -9.307 1.00 94.38 174 LEU A N 1
ATOM 1347 C CA . LEU A 1 174 ? -7.687 11.245 -8.372 1.00 94.38 174 LEU A CA 1
ATOM 1348 C C . LEU A 1 174 ? -9.033 11.092 -9.086 1.00 94.38 174 LEU A C 1
ATOM 1350 O O . LEU A 1 174 ? -9.868 10.318 -8.630 1.00 94.38 174 LEU A O 1
ATOM 1354 N N . GLU A 1 175 ? -9.210 11.752 -10.232 1.00 95.31 175 GLU A N 1
ATOM 1355 C CA . GLU A 1 175 ? -10.420 11.649 -11.055 1.00 95.31 175 GLU A CA 1
ATOM 1356 C C . GLU A 1 175 ? -10.685 10.203 -11.506 1.00 95.31 175 GLU A C 1
ATOM 1358 O O . GLU A 1 175 ? -11.812 9.714 -11.393 1.00 95.31 175 GLU A O 1
ATOM 1363 N N . GLU A 1 176 ? -9.659 9.480 -11.977 1.00 97.12 176 GLU A N 1
ATOM 1364 C CA . GLU A 1 176 ? -9.824 8.072 -12.362 1.00 97.12 176 GLU A CA 1
ATOM 1365 C C . GLU A 1 176 ? -10.099 7.184 -11.137 1.00 97.12 176 GLU A C 1
ATOM 1367 O O . GLU A 1 176 ? -10.968 6.317 -11.210 1.00 97.12 176 GLU A O 1
ATOM 1372 N N . ALA A 1 177 ? -9.449 7.420 -9.992 1.00 95.25 177 ALA A N 1
ATOM 1373 C CA . ALA A 1 177 ? -9.744 6.692 -8.755 1.00 95.25 177 ALA A CA 1
ATOM 1374 C C . ALA A 1 177 ? -11.210 6.868 -8.316 1.00 95.25 177 ALA A C 1
ATOM 1376 O O . ALA A 1 177 ? -11.898 5.891 -8.008 1.00 95.25 177 ALA A O 1
ATOM 1377 N N . GLU A 1 178 ? -11.706 8.106 -8.320 1.00 91.94 178 GLU A N 1
ATOM 1378 C CA . GLU A 1 178 ? -13.077 8.454 -7.932 1.00 91.94 178 GLU A CA 1
ATOM 1379 C C . GLU A 1 178 ? -14.108 7.862 -8.893 1.00 91.94 178 GLU A C 1
ATOM 1381 O O . GLU A 1 178 ? -15.113 7.297 -8.457 1.00 91.94 178 GLU A O 1
ATOM 1386 N N . LYS A 1 179 ? -13.828 7.885 -10.200 1.00 95.25 179 LYS A N 1
ATOM 1387 C CA . LYS A 1 179 ? -14.646 7.218 -11.223 1.00 95.25 179 LYS A CA 1
ATOM 1388 C C . LYS A 1 179 ? -14.765 5.709 -10.989 1.00 95.25 179 LYS A C 1
ATOM 1390 O O . LYS A 1 179 ? -15.786 5.114 -11.329 1.00 95.25 179 LYS A O 1
ATOM 1395 N N . ARG A 1 180 ? -13.749 5.085 -10.386 1.00 94.44 180 ARG A N 1
ATOM 1396 C CA . ARG A 1 180 ? -13.756 3.670 -9.975 1.00 94.44 180 ARG A CA 1
ATOM 1397 C C . ARG A 1 180 ? -14.359 3.441 -8.585 1.00 94.44 180 ARG A C 1
ATOM 1399 O O . ARG A 1 180 ? -14.286 2.331 -8.061 1.00 94.44 180 ARG A O 1
ATOM 1406 N N . GLY A 1 181 ? -14.946 4.472 -7.977 1.00 90.06 181 GLY A N 1
ATOM 1407 C CA . GLY A 1 181 ? -15.549 4.403 -6.649 1.00 90.06 181 GLY A CA 1
ATOM 1408 C C . GLY A 1 181 ? -14.527 4.236 -5.527 1.00 90.06 181 GLY A C 1
ATOM 1409 O O . GLY A 1 181 ? -14.880 3.752 -4.451 1.00 90.06 181 GLY A O 1
ATOM 1410 N N . MET A 1 182 ? -13.259 4.586 -5.757 1.00 91.81 182 MET A N 1
ATOM 1411 C CA . MET A 1 182 ? -12.239 4.543 -4.717 1.00 91.81 182 MET A CA 1
ATOM 1412 C C . MET A 1 182 ? -12.250 5.831 -3.898 1.00 91.81 182 MET A C 1
ATOM 1414 O O . MET A 1 182 ? -12.405 6.931 -4.419 1.00 91.81 182 MET A O 1
ATOM 1418 N N . VAL A 1 183 ? -12.042 5.685 -2.594 1.00 88.44 183 VAL A N 1
ATOM 1419 C CA . VAL A 1 183 ? -11.784 6.800 -1.682 1.00 88.44 183 VAL A CA 1
ATOM 1420 C C . VAL A 1 183 ? -10.291 6.902 -1.428 1.00 88.44 183 VAL A C 1
ATOM 1422 O O . VAL A 1 183 ? -9.593 5.886 -1.408 1.00 88.44 183 VAL A O 1
ATOM 1425 N N . TRP A 1 184 ? -9.804 8.116 -1.196 1.00 89.81 184 TRP A N 1
ATOM 1426 C CA . TRP A 1 184 ? -8.380 8.363 -1.031 1.00 89.81 184 TRP A CA 1
ATOM 1427 C C . TRP A 1 184 ? -8.063 9.260 0.165 1.00 89.81 184 TRP A C 1
ATOM 1429 O O . TRP A 1 184 ? -8.903 9.993 0.684 1.00 89.81 184 TRP A O 1
ATOM 1439 N N . SER A 1 185 ? -6.820 9.165 0.624 1.00 86.25 185 SER A N 1
ATOM 1440 C CA . SER A 1 185 ? -6.204 10.077 1.585 1.00 86.25 185 SER A CA 1
ATOM 1441 C C . SER A 1 185 ? -4.748 10.321 1.189 1.00 86.25 185 SER A C 1
ATOM 1443 O O . SER A 1 185 ? -4.185 9.571 0.390 1.00 86.25 185 SER A O 1
ATOM 1445 N N . LYS A 1 186 ? -4.151 11.385 1.725 1.00 86.56 186 LYS A N 1
ATOM 1446 C CA . LYS A 1 186 ? -2.800 11.839 1.384 1.00 86.56 186 LYS A CA 1
ATOM 1447 C C . LYS A 1 186 ? -1.919 11.816 2.631 1.00 86.56 186 LYS A C 1
ATOM 1449 O O . LYS A 1 186 ? -2.331 12.323 3.672 1.00 86.56 186 LYS A O 1
ATOM 1454 N N . GLU A 1 187 ? -0.711 11.281 2.509 1.00 86.31 187 GLU A N 1
ATOM 1455 C CA . GLU A 1 187 ? 0.375 11.447 3.474 1.00 86.31 187 GLU A CA 1
ATOM 1456 C C . GLU A 1 187 ? 1.435 12.379 2.877 1.00 86.31 187 GLU A C 1
ATOM 1458 O O . GLU A 1 187 ? 1.992 12.122 1.805 1.00 86.31 187 GLU A O 1
ATOM 1463 N N . GLU A 1 188 ? 1.673 13.496 3.566 1.00 85.12 188 GLU A N 1
ATOM 1464 C CA . GLU A 1 188 ? 2.600 14.523 3.105 1.00 85.12 188 GLU A CA 1
ATOM 1465 C C . GLU A 1 188 ? 4.050 14.082 3.280 1.00 85.12 188 GLU A C 1
ATOM 1467 O O . GLU A 1 188 ? 4.455 13.595 4.338 1.00 85.12 188 GLU A O 1
ATOM 1472 N N . THR A 1 189 ? 4.848 14.289 2.234 1.00 81.94 189 THR A N 1
ATOM 1473 C CA . THR A 1 189 ? 6.295 14.023 2.272 1.00 81.94 189 THR A CA 1
ATOM 1474 C C . THR A 1 189 ? 7.095 15.235 2.753 1.00 81.94 189 THR A C 1
ATOM 1476 O O . THR A 1 189 ? 8.282 15.108 3.042 1.00 81.94 189 THR A O 1
ATOM 1479 N N . GLY A 1 190 ? 6.456 16.409 2.823 1.00 79.31 190 GLY A N 1
ATOM 1480 C CA . GLY A 1 190 ? 7.112 17.703 3.028 1.00 79.31 190 GLY A CA 1
ATOM 1481 C C . GLY A 1 190 ? 7.607 18.366 1.736 1.00 79.31 190 GLY A C 1
ATOM 1482 O O . GLY A 1 190 ? 8.162 19.460 1.800 1.00 79.31 190 GLY A O 1
ATOM 1483 N N . VAL A 1 191 ? 7.400 17.743 0.570 1.00 79.44 191 VAL A N 1
ATOM 1484 C CA . VAL A 1 191 ? 7.723 18.314 -0.744 1.00 79.44 191 VAL A CA 1
ATOM 1485 C C . VAL A 1 191 ? 6.436 18.625 -1.505 1.00 79.44 191 VAL A C 1
ATOM 1487 O O . VAL A 1 191 ? 5.570 17.765 -1.665 1.00 79.44 191 VAL A O 1
ATOM 1490 N N . ASP A 1 192 ? 6.307 19.864 -1.984 1.00 79.94 192 ASP A N 1
ATOM 1491 C CA . ASP A 1 192 ? 5.118 20.299 -2.719 1.00 79.94 192 ASP A CA 1
ATOM 1492 C C . ASP A 1 192 ? 4.892 19.455 -3.986 1.00 79.94 192 ASP A C 1
ATOM 1494 O O . ASP A 1 192 ? 5.799 19.240 -4.792 1.00 79.94 192 ASP A O 1
ATOM 1498 N N . GLY A 1 193 ? 3.664 18.965 -4.149 1.00 78.69 193 GLY A N 1
ATOM 1499 C CA . GLY A 1 193 ? 3.261 18.114 -5.270 1.00 78.69 193 GLY A CA 1
ATOM 1500 C C . GLY A 1 193 ? 3.778 16.667 -5.251 1.00 78.69 193 GLY A C 1
ATOM 1501 O O . GLY A 1 193 ? 3.356 15.888 -6.103 1.00 78.69 193 GLY A O 1
ATOM 1502 N N . GLU A 1 194 ? 4.620 16.267 -4.293 1.00 88.25 194 GLU A N 1
ATOM 1503 C CA . GLU A 1 194 ? 5.145 14.897 -4.179 1.00 88.25 194 GLU A CA 1
ATOM 1504 C C . GLU A 1 194 ? 4.618 14.253 -2.899 1.00 88.25 194 GLU A C 1
ATOM 1506 O O . GLU A 1 194 ? 4.927 14.686 -1.794 1.00 88.25 194 GLU A O 1
ATOM 1511 N N . ASN A 1 195 ? 3.757 13.247 -3.016 1.00 91.06 195 ASN A N 1
ATOM 1512 C CA . ASN A 1 195 ? 3.041 12.704 -1.863 1.00 91.06 195 ASN A CA 1
ATOM 1513 C C . ASN A 1 195 ? 2.871 11.192 -1.971 1.00 91.06 195 ASN A C 1
ATOM 1515 O O . ASN A 1 195 ? 2.968 10.612 -3.057 1.00 91.06 195 ASN A O 1
ATOM 1519 N N . VAL A 1 196 ? 2.576 10.568 -0.833 1.00 93.75 196 VAL A N 1
ATOM 1520 C CA . VAL A 1 196 ? 2.100 9.186 -0.795 1.00 93.75 196 VAL A CA 1
ATOM 1521 C C . VAL A 1 196 ? 0.586 9.210 -0.655 1.00 93.75 196 VAL A C 1
ATOM 1523 O O . VAL A 1 196 ? 0.039 9.843 0.246 1.00 93.75 196 VAL A O 1
ATOM 1526 N N . TRP A 1 197 ? -0.099 8.531 -1.561 1.00 94.00 197 TRP A N 1
ATOM 1527 C CA . TRP A 1 197 ? -1.550 8.491 -1.630 1.00 94.00 197 TRP A CA 1
ATOM 1528 C C . TRP A 1 197 ? -2.046 7.104 -1.274 1.00 94.00 197 TRP A C 1
ATOM 1530 O O . TRP A 1 197 ? -1.490 6.101 -1.713 1.00 94.00 197 TRP A O 1
ATOM 1540 N N . VAL A 1 198 ? -3.096 7.054 -0.467 1.00 93.06 198 VAL A N 1
ATOM 1541 C CA . VAL A 1 198 ? -3.671 5.813 0.047 1.00 93.06 198 VAL A CA 1
ATOM 1542 C C . VAL A 1 198 ? -5.100 5.711 -0.457 1.00 93.06 198 VAL A C 1
ATOM 1544 O O . VAL A 1 198 ? -5.956 6.482 -0.028 1.00 93.06 198 VAL A O 1
ATOM 1547 N N . PHE A 1 199 ? -5.347 4.753 -1.343 1.00 93.50 199 PHE A N 1
ATOM 1548 C CA . PHE A 1 199 ? -6.625 4.477 -1.987 1.00 93.50 199 PHE A CA 1
ATOM 1549 C C . PHE A 1 199 ? -7.265 3.203 -1.431 1.00 93.50 199 PHE A C 1
ATOM 1551 O O . PHE A 1 199 ? -6.586 2.233 -1.084 1.00 93.50 199 PHE A O 1
ATOM 1558 N N . ARG A 1 200 ? -8.596 3.189 -1.366 1.00 90.00 200 ARG A N 1
ATOM 1559 C CA . ARG A 1 200 ? -9.405 2.044 -0.923 1.00 90.00 200 ARG A CA 1
ATOM 1560 C C . ARG A 1 200 ? -10.682 1.967 -1.743 1.00 90.00 200 ARG A C 1
ATOM 1562 O O . ARG A 1 200 ? -11.203 3.006 -2.139 1.00 90.00 200 ARG A O 1
ATOM 1569 N N . LYS A 1 201 ? -11.219 0.764 -1.951 1.00 88.38 201 LYS A N 1
ATOM 1570 C CA . LYS A 1 201 ? -12.576 0.603 -2.495 1.00 88.38 201 LYS A CA 1
ATOM 1571 C C . LYS A 1 201 ? -13.587 1.305 -1.568 1.00 88.38 201 LYS A C 1
ATOM 1573 O O . LYS A 1 201 ? -13.459 1.245 -0.342 1.00 88.38 201 LYS A O 1
ATOM 1578 N N . GLY A 1 202 ? -14.521 2.056 -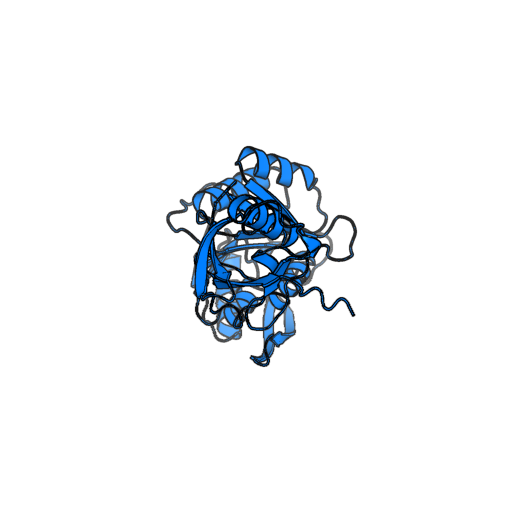2.150 1.00 72.00 202 GLY A N 1
ATOM 1579 C CA . GLY A 1 202 ? -15.474 2.903 -1.431 1.00 72.00 202 GLY A CA 1
ATOM 1580 C C . GLY A 1 202 ? -16.329 2.141 -0.418 1.00 72.00 202 GLY A C 1
ATOM 1581 O O . GLY A 1 202 ? -16.733 1.012 -0.660 1.00 72.00 202 GLY A O 1
ATOM 1582 N N . GLU A 1 203 ? -16.558 2.783 0.736 1.00 59.09 203 GLU A N 1
ATOM 1583 C CA . GLU A 1 203 ? -17.328 2.307 1.901 1.00 59.09 203 GLU A CA 1
ATOM 1584 C C . GLU A 1 203 ? -17.224 0.803 2.207 1.00 59.09 203 GLU A C 1
ATOM 1586 O O . GLU A 1 203 ? -18.212 0.183 2.595 1.00 59.09 203 GLU A O 1
ATOM 1591 N N . GLY A 1 204 ? -16.026 0.217 2.113 1.00 57.03 204 GLY A N 1
ATOM 1592 C CA . GLY A 1 204 ? -15.745 -1.062 2.757 1.00 57.03 204 GLY A CA 1
ATOM 1593 C C . GLY A 1 204 ? -15.935 -0.900 4.265 1.00 57.03 204 GLY A C 1
ATOM 1594 O O . GLY A 1 204 ? -14.990 -0.560 4.980 1.00 57.03 204 GLY A O 1
ATOM 1595 N N . LEU A 1 205 ? -17.176 -1.047 4.739 1.00 61.56 205 LEU A N 1
ATOM 1596 C CA . LEU A 1 205 ? -17.517 -1.075 6.151 1.00 61.56 205 LEU A CA 1
ATOM 1597 C C . LEU A 1 205 ? -16.758 -2.257 6.738 1.00 61.56 205 LEU A C 1
ATOM 1599 O O . LEU A 1 205 ? -17.117 -3.422 6.572 1.00 61.56 205 LEU A O 1
ATOM 1603 N N . SER A 1 206 ? -15.660 -1.938 7.403 1.00 75.06 206 SER A N 1
ATOM 1604 C CA . SER A 1 206 ? -15.035 -2.848 8.333 1.00 75.06 206 SER A CA 1
ATOM 1605 C C . SER A 1 206 ? -15.881 -2.873 9.602 1.00 75.06 206 SER A C 1
ATOM 1607 O O . SER A 1 206 ? -16.661 -1.962 9.883 1.00 75.06 206 SER A O 1
ATOM 1609 N N . GLU A 1 207 ? -15.722 -3.920 10.393 1.00 87.12 207 GLU A N 1
ATOM 1610 C CA . GLU A 1 207 ? -16.334 -4.004 11.712 1.00 87.12 207 GLU A CA 1
ATOM 1611 C C . GLU A 1 207 ? -15.221 -3.972 12.749 1.00 87.12 207 GLU A C 1
ATOM 1613 O O . GLU A 1 207 ? -14.243 -4.705 12.620 1.00 87.12 207 GLU A O 1
ATOM 1618 N N . ILE A 1 208 ? -15.362 -3.145 13.779 1.00 92.81 208 ILE A N 1
ATOM 1619 C CA . ILE A 1 208 ? -14.517 -3.203 14.977 1.00 92.81 208 ILE A CA 1
ATOM 1620 C C . ILE A 1 208 ? -15.353 -3.615 16.184 1.00 92.81 208 ILE A C 1
ATOM 1622 O O . ILE A 1 208 ? -16.574 -3.444 16.196 1.00 92.81 208 ILE A O 1
ATOM 1626 N N . ILE A 1 209 ? -14.682 -4.130 17.211 1.00 94.50 209 ILE A N 1
ATOM 1627 C CA . ILE A 1 209 ? -15.298 -4.467 18.491 1.00 94.50 209 ILE A CA 1
ATOM 1628 C C . ILE A 1 209 ? -14.891 -3.393 19.493 1.00 94.50 209 ILE A C 1
ATOM 1630 O O . ILE A 1 209 ? -13.716 -3.247 19.817 1.00 94.50 209 ILE A O 1
ATOM 1634 N N . VAL A 1 210 ? -15.848 -2.631 20.006 1.00 95.44 210 VAL A N 1
ATOM 1635 C CA . VAL A 1 210 ? -15.607 -1.678 21.089 1.00 95.44 210 VAL A CA 1
ATOM 1636 C C . VAL A 1 210 ? -15.986 -2.331 22.412 1.00 95.44 210 VAL A C 1
ATOM 1638 O O . VAL A 1 210 ? -17.146 -2.682 22.621 1.00 95.44 210 VAL A O 1
ATOM 1641 N N . LYS A 1 211 ? -15.012 -2.507 23.308 1.00 95.00 211 LYS A N 1
ATOM 1642 C CA . LYS A 1 211 ? -15.209 -3.137 24.619 1.00 95.00 211 LYS A CA 1
ATOM 1643 C C . LYS A 1 211 ? -15.258 -2.094 25.729 1.00 95.00 211 LYS A C 1
ATOM 1645 O O . LYS A 1 211 ? -14.308 -1.335 25.916 1.00 95.00 211 LYS A O 1
ATOM 1650 N N . THR A 1 212 ? -16.359 -2.054 26.471 1.00 89.50 212 THR A N 1
ATOM 1651 C CA . THR A 1 212 ? -16.558 -1.111 27.582 1.00 89.50 212 THR A CA 1
ATOM 1652 C C . THR A 1 212 ? -15.853 -1.583 28.863 1.00 89.50 212 THR A C 1
ATOM 1654 O O . THR A 1 212 ? -15.478 -2.751 28.992 1.00 89.50 212 THR A O 1
ATOM 1657 N N . ARG A 1 213 ? -15.746 -0.702 29.873 1.00 85.88 213 ARG A N 1
ATOM 1658 C CA . ARG A 1 213 ? -15.267 -1.068 31.228 1.00 85.88 213 ARG A CA 1
ATOM 1659 C C . ARG A 1 213 ? -16.082 -2.188 31.888 1.00 85.88 213 ARG A C 1
ATOM 1661 O O . ARG A 1 213 ? -15.530 -2.926 32.694 1.00 85.88 213 ARG A O 1
ATOM 1668 N N . THR A 1 214 ? -17.369 -2.319 31.560 1.00 87.69 214 THR A N 1
ATOM 1669 C CA . THR A 1 214 ? -18.247 -3.377 32.096 1.00 87.69 214 THR A CA 1
ATOM 1670 C C . THR A 1 214 ? -18.104 -4.707 31.351 1.00 87.69 214 THR A C 1
ATOM 1672 O O . THR A 1 214 ? -18.779 -5.672 31.691 1.00 87.69 214 THR A O 1
ATOM 1675 N N . GLY A 1 215 ? -17.242 -4.771 30.331 1.00 87.88 215 GLY A N 1
ATOM 1676 C CA . GLY A 1 215 ? -17.018 -5.964 29.519 1.00 87.88 215 GLY A CA 1
ATOM 1677 C C . GLY A 1 215 ? -18.008 -6.143 28.367 1.00 87.88 215 GLY A C 1
ATOM 1678 O O . GLY A 1 215 ? -17.860 -7.103 27.614 1.00 87.88 215 GLY A O 1
ATOM 1679 N N . ARG A 1 216 ? -18.971 -5.225 28.187 1.00 92.44 216 ARG A N 1
ATOM 1680 C CA . ARG A 1 216 ? -19.896 -5.241 27.045 1.00 92.44 216 ARG A CA 1
ATOM 1681 C C . ARG A 1 216 ? -19.137 -4.984 25.745 1.00 92.44 216 ARG A C 1
ATOM 1683 O O . ARG A 1 216 ? -18.279 -4.104 25.691 1.00 92.44 216 ARG A O 1
ATOM 1690 N N . GLU A 1 217 ? -19.504 -5.718 24.702 1.00 95.31 217 GLU A N 1
ATOM 1691 C CA . GLU A 1 217 ? -18.950 -5.577 23.357 1.00 95.31 217 GLU A CA 1
ATOM 1692 C C . GLU A 1 217 ? -19.972 -4.920 22.426 1.00 95.31 217 GLU A C 1
ATOM 1694 O O . GLU A 1 217 ? -21.132 -5.325 22.371 1.00 95.31 217 GLU A O 1
ATOM 1699 N N . ILE A 1 218 ? -19.534 -3.889 21.706 1.00 93.81 218 ILE A N 1
ATOM 1700 C CA . ILE A 1 218 ? -20.324 -3.145 20.726 1.00 93.81 218 ILE A CA 1
ATOM 1701 C C . ILE A 1 218 ? -19.650 -3.335 19.371 1.00 93.81 218 ILE A C 1
ATOM 1703 O O . ILE A 1 218 ? -18.494 -2.954 19.191 1.00 93.81 218 ILE A O 1
ATOM 1707 N N . ARG A 1 219 ? -20.361 -3.929 18.413 1.00 93.94 219 ARG A N 1
ATOM 1708 C CA . ARG A 1 219 ? -19.878 -4.061 17.034 1.00 93.94 219 ARG A CA 1
ATOM 1709 C C . ARG A 1 219 ? -20.200 -2.785 16.273 1.00 93.94 219 ARG A C 1
ATOM 1711 O O . ARG A 1 219 ? -21.362 -2.391 16.209 1.00 93.94 219 ARG A O 1
ATOM 1718 N N . LEU A 1 220 ? -19.177 -2.132 15.728 1.00 92.38 220 LEU A N 1
ATOM 1719 C CA . LEU A 1 220 ? -19.329 -0.847 15.055 1.00 92.38 220 LEU A CA 1
ATOM 1720 C C . LEU A 1 220 ? -18.831 -0.916 13.611 1.00 92.38 220 LEU A C 1
ATOM 1722 O O . LEU A 1 220 ? -17.676 -1.263 13.360 1.00 92.38 220 LEU A O 1
ATOM 1726 N N . GLY A 1 221 ? -19.705 -0.530 12.679 1.00 89.69 221 GLY A N 1
ATOM 1727 C CA . GLY A 1 221 ? -19.366 -0.339 11.272 1.00 89.69 221 GLY A CA 1
ATOM 1728 C C . GLY A 1 221 ? -18.507 0.912 11.072 1.00 89.69 221 GLY A C 1
ATOM 1729 O O . GLY A 1 221 ? -18.939 2.046 11.315 1.00 89.69 221 GLY A O 1
ATOM 1730 N N . VAL A 1 222 ? -17.278 0.721 10.612 1.00 87.75 222 VAL A N 1
ATOM 1731 C CA . VAL A 1 222 ? -16.287 1.786 10.445 1.00 87.75 222 VAL A CA 1
ATOM 1732 C C . VAL A 1 222 ? -15.618 1.705 9.086 1.00 87.75 222 VAL A C 1
ATOM 1734 O O . VAL A 1 222 ? -15.469 0.634 8.506 1.00 87.75 222 VAL A O 1
ATOM 1737 N N . LYS A 1 223 ? -15.161 2.847 8.587 1.00 84.06 223 LYS A N 1
ATOM 1738 C CA . LYS A 1 223 ? -14.189 2.883 7.496 1.00 84.06 223 LYS A CA 1
ATOM 1739 C C . LYS A 1 223 ? -12.805 2.901 8.125 1.00 84.06 223 LYS A C 1
ATOM 1741 O O . LYS A 1 223 ? -12.598 3.607 9.105 1.00 84.06 223 LYS A O 1
ATOM 1746 N N . LEU A 1 224 ? -11.829 2.197 7.555 1.00 80.38 224 LEU A N 1
ATOM 1747 C CA . LEU A 1 224 ? -10.442 2.293 8.045 1.00 80.38 224 LEU A CA 1
ATOM 1748 C C . LEU A 1 224 ? -9.870 3.720 7.907 1.00 80.38 224 LEU A C 1
ATOM 1750 O O . LEU A 1 224 ? -8.959 4.101 8.636 1.00 80.38 224 LEU A O 1
ATOM 1754 N N . SER A 1 225 ? -10.447 4.529 7.014 1.00 78.31 225 SER A N 1
ATOM 1755 C CA . SER A 1 225 ? -10.163 5.959 6.867 1.00 78.31 225 SER A CA 1
ATOM 1756 C C . SER A 1 225 ? -10.911 6.861 7.859 1.00 78.31 225 SER A C 1
ATOM 1758 O O . SER A 1 225 ? -10.682 8.071 7.858 1.00 78.31 225 SER A O 1
ATOM 1760 N N . ASP A 1 226 ? -11.802 6.327 8.703 1.00 87.31 226 ASP A N 1
ATOM 1761 C CA . ASP A 1 226 ? -12.433 7.123 9.755 1.00 87.31 226 ASP A CA 1
ATOM 1762 C C . ASP A 1 226 ? -11.367 7.583 10.756 1.00 87.31 226 ASP A C 1
ATOM 1764 O O . ASP A 1 226 ? -10.530 6.797 11.209 1.00 87.31 226 ASP A O 1
ATOM 1768 N N . THR A 1 227 ? -11.415 8.867 11.115 1.00 92.00 227 THR A N 1
ATOM 1769 C CA . THR A 1 227 ? -10.642 9.392 12.239 1.00 92.00 227 THR A CA 1
ATOM 1770 C C . THR A 1 227 ? -11.200 8.855 13.550 1.00 92.00 227 THR A C 1
ATOM 1772 O O . THR A 1 227 ? -12.385 8.521 13.651 1.00 92.00 227 THR A O 1
ATOM 1775 N N . VAL A 1 228 ? -10.374 8.816 14.591 1.00 95.00 228 VAL A N 1
ATOM 1776 C CA . VAL A 1 228 ? -10.813 8.430 15.939 1.00 95.00 228 VAL A CA 1
ATOM 1777 C C . VAL A 1 228 ? -11.980 9.303 16.403 1.00 95.00 228 VAL A C 1
ATOM 1779 O O . VAL A 1 228 ? -12.918 8.787 17.006 1.00 95.00 228 VAL A O 1
ATOM 1782 N N . LEU A 1 229 ? -11.997 10.594 16.051 1.00 94.88 229 LEU A N 1
ATOM 1783 C CA . LEU A 1 229 ? -13.136 11.472 16.327 1.00 94.88 229 LEU A CA 1
ATOM 1784 C C . LEU A 1 229 ? -14.434 10.991 15.651 1.00 94.88 229 LEU A C 1
ATOM 1786 O O . LEU A 1 229 ? -15.483 10.945 16.293 1.00 94.88 229 LEU A O 1
ATOM 1790 N N . LYS A 1 230 ? -14.382 10.571 14.379 1.00 93.31 230 LYS A N 1
ATOM 1791 C CA . LYS A 1 230 ? -15.551 9.998 13.684 1.00 93.31 230 LYS A CA 1
ATOM 1792 C C . LYS A 1 230 ? -16.028 8.707 14.349 1.00 93.31 230 LYS A C 1
ATOM 1794 O O . LYS A 1 230 ? -17.233 8.494 14.466 1.00 93.31 230 LYS A O 1
ATOM 1799 N N . VAL A 1 231 ? -15.106 7.867 14.817 1.00 94.31 231 VAL A N 1
ATOM 1800 C CA . VAL A 1 231 ? -15.4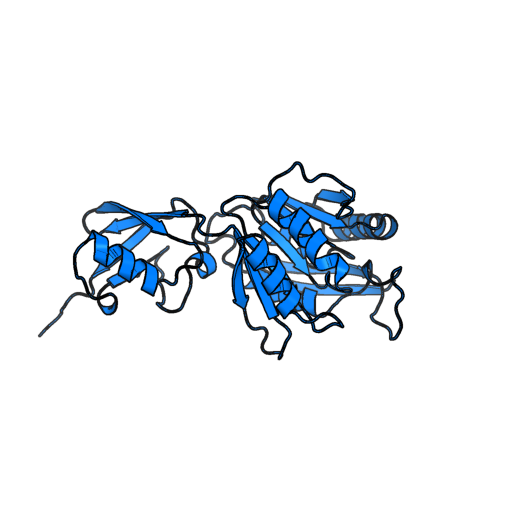38 6.634 15.548 1.00 94.31 231 VAL A CA 1
ATOM 1801 C C . VAL A 1 231 ? -16.118 6.951 16.880 1.00 94.31 231 VAL A C 1
ATOM 1803 O O . VAL A 1 231 ? -17.139 6.344 17.189 1.00 94.31 231 VAL A O 1
ATOM 1806 N N . LYS A 1 232 ? -15.628 7.949 17.625 1.00 94.62 232 LYS A N 1
ATOM 1807 C CA . LYS A 1 232 ? -16.266 8.438 18.860 1.00 94.62 232 LYS A CA 1
ATOM 1808 C C . LYS A 1 232 ? -17.675 8.984 18.609 1.00 94.62 232 LYS A C 1
ATOM 1810 O O . LYS A 1 232 ? -18.599 8.670 19.354 1.00 94.62 232 LYS A O 1
ATOM 1815 N N . ASN A 1 233 ? -17.874 9.736 17.525 1.00 92.38 233 ASN A N 1
ATOM 1816 C CA . ASN A 1 233 ? -19.204 10.210 17.123 1.00 92.38 233 ASN A CA 1
ATOM 1817 C C . ASN A 1 233 ? -20.171 9.043 16.868 1.00 92.38 233 ASN A C 1
ATOM 1819 O O . ASN A 1 233 ? -21.288 9.037 17.382 1.00 92.38 233 ASN A O 1
ATOM 1823 N N . LYS A 1 234 ? -19.727 8.035 16.106 1.00 92.44 234 LYS A N 1
ATOM 1824 C CA . LYS A 1 234 ? -20.510 6.826 15.815 1.00 92.44 234 LYS A CA 1
ATOM 1825 C C . LYS A 1 234 ? -20.831 6.027 17.080 1.00 92.44 234 LYS A C 1
ATOM 1827 O O . LYS A 1 234 ? -21.962 5.585 17.247 1.00 92.44 234 LYS A O 1
ATOM 1832 N N . LEU A 1 235 ? -19.855 5.867 17.974 1.00 91.50 235 LEU A N 1
ATOM 1833 C CA . LEU A 1 235 ? -20.047 5.185 19.251 1.00 91.50 235 LEU A CA 1
ATOM 1834 C C . LEU A 1 235 ? -21.030 5.941 20.152 1.00 91.50 235 LEU A C 1
ATOM 1836 O O . LEU A 1 235 ? -21.899 5.313 20.746 1.00 91.50 235 LEU A O 1
ATOM 1840 N N . GLY A 1 236 ? -20.942 7.274 20.193 1.00 87.62 236 GLY A N 1
ATOM 1841 C CA . GLY A 1 236 ? -21.927 8.126 20.858 1.00 87.62 236 GLY A CA 1
ATOM 1842 C C . GLY A 1 236 ? -23.330 7.854 20.321 1.00 87.62 236 GLY A C 1
ATOM 1843 O O . GLY A 1 236 ? -24.210 7.470 21.071 1.00 87.62 236 GLY A O 1
ATOM 1844 N N . ALA A 1 237 ? -23.546 7.893 19.006 1.00 86.06 237 ALA A N 1
ATOM 1845 C CA . ALA A 1 237 ? -24.868 7.598 18.441 1.00 86.06 237 ALA A CA 1
ATOM 1846 C C . ALA A 1 237 ? -25.468 6.237 18.884 1.00 86.06 237 ALA A C 1
ATOM 1848 O O . ALA A 1 237 ? -26.688 6.125 18.979 1.00 86.06 237 ALA A O 1
ATOM 1849 N N . VAL A 1 238 ? -24.633 5.232 19.192 1.00 85.62 238 VAL A N 1
ATOM 1850 C CA . VAL A 1 238 ? -25.060 3.919 19.718 1.00 85.62 238 VAL A CA 1
ATOM 1851 C C . VAL A 1 238 ? -25.292 3.934 21.237 1.00 85.62 238 VAL A C 1
ATOM 1853 O O . VAL A 1 238 ? -26.260 3.350 21.715 1.00 85.62 238 VAL A O 1
ATOM 1856 N N . GLU A 1 239 ? -24.420 4.592 22.001 1.00 80.25 239 GLU A N 1
ATOM 1857 C CA . GLU A 1 239 ? -24.447 4.616 23.474 1.00 80.25 239 GLU A CA 1
ATOM 1858 C C . GLU A 1 239 ? -25.323 5.742 24.067 1.00 80.25 239 GLU A C 1
ATOM 1860 O O . GLU A 1 239 ? -25.530 5.784 25.280 1.00 80.25 239 GLU A O 1
ATOM 1865 N N . GLY A 1 240 ? -25.830 6.662 23.236 1.00 75.75 240 GLY A N 1
ATOM 1866 C CA . GLY A 1 240 ? -26.534 7.893 23.626 1.00 75.75 240 GLY A CA 1
ATOM 1867 C C . GLY A 1 240 ? -25.696 9.164 23.391 1.00 75.75 240 GLY A C 1
ATOM 1868 O O . GLY A 1 240 ? -24.535 9.090 23.022 1.00 75.75 240 GLY A O 1
ATOM 1869 N N . LEU A 1 241 ? -26.247 10.369 23.607 1.00 69.62 241 LEU A N 1
ATOM 1870 C CA . LEU A 1 241 ? -25.586 11.666 23.308 1.00 69.62 241 LEU A CA 1
ATOM 1871 C C . LEU A 1 241 ? -24.375 12.001 24.219 1.00 69.62 241 LEU A C 1
ATOM 1873 O O . LEU A 1 241 ? -24.332 13.023 24.904 1.00 69.62 241 LEU A O 1
ATOM 1877 N N . VAL A 1 242 ? -23.366 11.135 24.230 1.00 70.62 242 VAL A N 1
ATOM 1878 C CA . VAL A 1 242 ? -22.089 11.295 24.913 1.00 70.62 242 VAL A CA 1
ATOM 1879 C C . VAL A 1 242 ? -21.175 12.141 24.038 1.00 70.62 242 VAL A C 1
ATOM 1881 O O . VAL A 1 242 ? -20.802 11.734 22.936 1.00 70.62 242 VAL A O 1
ATOM 1884 N N . LEU A 1 243 ? -20.768 13.298 24.564 1.00 80.38 243 LEU A N 1
ATOM 1885 C CA . LEU A 1 243 ? -19.832 14.192 23.887 1.00 80.38 243 LEU A CA 1
ATOM 1886 C C . LEU A 1 243 ? -18.530 13.449 23.528 1.00 80.38 243 LEU A C 1
ATOM 1888 O O . LEU A 1 243 ? -17.937 12.827 24.416 1.00 80.38 243 LEU A O 1
ATOM 1892 N N . PRO A 1 244 ? -18.060 13.527 22.269 1.00 82.81 244 PRO A N 1
ATOM 1893 C CA . PRO A 1 244 ? -16.870 12.813 21.795 1.00 82.81 244 PRO A CA 1
ATOM 1894 C C . PRO A 1 244 ? -15.628 13.069 22.650 1.00 82.81 244 PRO A C 1
ATOM 1896 O O . PRO A 1 244 ? -14.844 12.156 22.895 1.00 82.81 244 PRO A O 1
ATOM 1899 N N . ASP A 1 245 ? -15.487 14.284 23.175 1.00 86.44 245 ASP A N 1
ATOM 1900 C CA . ASP A 1 245 ? -14.325 14.704 23.964 1.00 86.44 245 ASP A CA 1
ATOM 1901 C C . ASP A 1 245 ? -14.226 13.978 25.310 1.00 86.44 245 ASP A C 1
ATOM 1903 O O . ASP A 1 245 ? -13.133 13.799 25.841 1.00 86.44 245 ASP A O 1
ATOM 1907 N N . LYS A 1 246 ? -15.354 13.486 25.842 1.00 87.62 246 LYS A N 1
ATOM 1908 C CA . LYS A 1 246 ? -15.377 12.668 27.064 1.00 87.62 246 LYS A CA 1
ATOM 1909 C C . LYS A 1 246 ? -15.023 11.206 26.802 1.00 87.62 246 LYS A C 1
ATOM 1911 O O . LYS A 1 246 ? -14.805 10.456 27.751 1.00 87.62 246 LYS A O 1
ATOM 1916 N N . GLN A 1 247 ? -15.003 10.774 25.543 1.00 89.44 247 GLN A N 1
ATOM 1917 C CA . GLN A 1 247 ? -14.711 9.396 25.175 1.00 89.44 247 GLN A CA 1
ATOM 1918 C C . GLN A 1 247 ? -13.200 9.200 25.028 1.00 89.44 247 GLN A C 1
ATOM 1920 O O . GLN A 1 247 ? -12.530 9.917 24.284 1.00 89.44 247 GLN A O 1
ATOM 1925 N N . ILE A 1 248 ? -12.663 8.169 25.676 1.00 92.12 248 ILE A N 1
ATOM 1926 C CA . ILE A 1 248 ? -11.278 7.728 25.515 1.00 92.12 248 ILE A CA 1
ATOM 1927 C C . ILE A 1 248 ? -11.311 6.340 24.882 1.00 92.12 248 ILE A C 1
ATOM 1929 O O . ILE A 1 248 ? -11.799 5.382 25.484 1.00 92.12 248 ILE A O 1
ATOM 1933 N N . LEU A 1 249 ? -10.778 6.251 23.665 1.00 94.94 249 LEU A N 1
ATOM 1934 C CA . LEU A 1 249 ? -10.561 4.992 22.964 1.00 94.94 249 LEU A CA 1
ATOM 1935 C C . LEU A 1 249 ? -9.102 4.580 23.139 1.00 94.94 249 LEU A C 1
ATOM 1937 O O . LEU A 1 249 ? -8.206 5.409 22.976 1.00 94.94 249 LEU A O 1
ATOM 1941 N N . LEU A 1 250 ? -8.868 3.317 23.486 1.00 93.75 250 LEU A N 1
ATOM 1942 C CA . LEU A 1 250 ? -7.536 2.761 23.690 1.00 93.75 250 LEU A CA 1
ATOM 1943 C C . LEU A 1 250 ? -7.350 1.484 22.882 1.00 93.75 250 LEU A C 1
ATOM 1945 O O . LEU A 1 250 ? -8.238 0.635 22.814 1.00 93.75 250 LEU A O 1
ATOM 1949 N N . MET A 1 251 ? -6.153 1.297 22.344 1.00 91.44 251 MET A N 1
ATOM 1950 C CA . MET A 1 251 ? -5.759 0.059 21.688 1.00 91.44 251 MET A CA 1
ATOM 1951 C C . MET A 1 251 ? -4.339 -0.299 22.113 1.00 91.44 251 MET A C 1
ATOM 1953 O O . MET A 1 251 ? -3.447 0.540 22.054 1.00 91.44 251 MET A O 1
ATOM 1957 N N . LYS A 1 252 ? -4.129 -1.542 22.570 1.00 85.69 252 LYS A N 1
ATOM 1958 C CA . LYS A 1 252 ? -2.808 -2.041 23.016 1.00 85.69 252 LYS A CA 1
ATOM 1959 C C . LYS A 1 252 ? -2.129 -1.123 24.048 1.00 85.69 252 LYS A C 1
ATOM 1961 O O . LYS A 1 252 ? -0.929 -0.896 24.002 1.00 85.69 252 LYS A O 1
ATOM 1966 N N . GLY A 1 253 ? -2.922 -0.568 24.968 1.00 83.62 253 GLY A N 1
ATOM 1967 C CA . GLY A 1 253 ? -2.444 0.350 26.009 1.00 83.62 253 GLY A CA 1
ATOM 1968 C C . GLY A 1 253 ? -2.201 1.793 25.548 1.00 83.62 253 GLY A C 1
ATOM 1969 O O . GLY A 1 253 ? -1.906 2.640 26.384 1.00 83.62 253 GLY A O 1
ATOM 1970 N N . VAL A 1 254 ? -2.371 2.099 24.258 1.00 87.94 254 VAL A N 1
ATOM 1971 C CA . VAL A 1 254 ? -2.182 3.440 23.688 1.00 87.94 254 VAL A CA 1
ATOM 1972 C C . VAL A 1 254 ? -3.530 4.142 23.538 1.00 87.94 254 VAL A C 1
ATOM 1974 O O . VAL A 1 254 ? -4.471 3.575 22.980 1.00 87.94 254 VAL A O 1
ATOM 1977 N N . THR A 1 255 ? -3.627 5.381 24.024 1.00 92.81 255 THR A N 1
ATOM 1978 C CA . THR A 1 255 ? -4.787 6.251 23.779 1.00 92.81 255 THR A CA 1
ATOM 1979 C C . THR A 1 255 ? -4.787 6.719 22.330 1.00 92.81 255 THR A C 1
ATOM 1981 O O . THR A 1 255 ? -3.770 7.196 21.830 1.00 92.81 255 THR A O 1
ATOM 1984 N N . LEU A 1 256 ? -5.933 6.602 21.666 1.00 94.69 256 LEU A N 1
ATOM 1985 C CA . LEU A 1 256 ? -6.089 7.007 20.276 1.00 94.69 256 LEU A CA 1
ATOM 1986 C C . LEU A 1 256 ? -6.369 8.519 20.167 1.00 94.69 256 LEU A C 1
ATOM 1988 O O . LEU A 1 256 ? -7.235 9.053 20.865 1.00 94.69 256 LEU A O 1
ATOM 1992 N N . GLU A 1 257 ? -5.642 9.190 19.279 1.00 94.12 257 GLU A N 1
ATOM 1993 C CA . GLU A 1 257 ? -5.685 10.629 19.000 1.00 94.12 257 GLU A CA 1
ATOM 1994 C C . GLU A 1 257 ? -6.782 10.942 17.983 1.00 94.12 257 GLU A C 1
ATOM 1996 O O . GLU A 1 257 ? -6.930 10.232 16.990 1.00 94.12 257 GLU A O 1
ATOM 2001 N N . ASN A 1 258 ? -7.539 12.014 18.219 1.00 94.00 258 ASN A N 1
ATOM 2002 C CA . ASN A 1 258 ? -8.754 12.346 17.470 1.00 94.00 258 ASN A CA 1
ATOM 2003 C C . ASN A 1 258 ? -8.519 12.540 15.966 1.00 94.00 258 ASN A C 1
ATOM 2005 O O . ASN A 1 258 ? -9.400 12.215 15.167 1.00 94.00 258 ASN A O 1
ATOM 2009 N N . GLU A 1 259 ? -7.354 13.066 15.604 1.00 91.75 259 GLU A N 1
ATOM 2010 C CA . GLU A 1 259 ? -6.933 13.438 14.255 1.00 91.75 259 GLU A CA 1
ATOM 2011 C C . GLU A 1 259 ? -6.443 12.228 13.453 1.00 91.75 259 GLU A C 1
ATOM 2013 O O . GLU A 1 259 ? -6.486 12.244 12.222 1.00 91.75 259 GLU A O 1
ATOM 2018 N N . LYS A 1 260 ? -6.002 11.165 14.138 1.00 88.62 260 LYS A N 1
ATOM 2019 C CA . LYS A 1 260 ? -5.468 9.966 13.493 1.00 88.62 260 LYS A CA 1
ATOM 2020 C C . LYS A 1 260 ? -6.585 9.049 13.002 1.00 88.62 260 LYS A C 1
ATOM 2022 O O . LYS A 1 260 ? -7.656 8.954 13.605 1.00 88.62 260 LYS A O 1
ATOM 2027 N N . THR A 1 261 ? -6.342 8.362 11.891 1.00 86.88 261 THR A N 1
ATOM 2028 C CA . THR A 1 261 ? -7.267 7.379 11.311 1.00 86.88 261 THR A CA 1
ATOM 2029 C C . THR A 1 261 ? -7.081 5.996 11.923 1.00 86.88 261 THR A C 1
ATOM 2031 O O . THR A 1 261 ? -6.016 5.665 12.447 1.00 86.88 261 THR A O 1
ATOM 2034 N N . LEU A 1 262 ? -8.111 5.151 11.834 1.00 87.06 262 LEU A N 1
ATOM 2035 C CA . LEU A 1 262 ? -8.024 3.748 12.252 1.00 87.06 262 LEU A CA 1
ATOM 2036 C C . LEU A 1 262 ? -6.880 2.999 11.541 1.00 87.06 262 LEU A C 1
ATOM 2038 O O . LEU A 1 262 ? -6.176 2.203 12.160 1.00 87.06 262 LEU A O 1
ATOM 2042 N N . ASP A 1 263 ? -6.638 3.297 10.266 1.00 79.75 263 ASP A N 1
ATOM 2043 C CA . ASP A 1 263 ? -5.541 2.713 9.490 1.00 79.75 263 ASP A CA 1
ATOM 2044 C C . ASP A 1 263 ? -4.145 3.136 9.968 1.00 79.75 263 ASP A C 1
ATOM 2046 O O . ASP A 1 263 ? -3.223 2.325 9.966 1.00 79.75 263 ASP A O 1
ATOM 2050 N N . GLN A 1 264 ? -3.973 4.372 10.447 1.00 80.75 264 GLN A N 1
ATOM 2051 C CA . GLN A 1 264 ? -2.701 4.805 11.045 1.00 80.75 264 GLN A CA 1
ATOM 2052 C C . GLN A 1 264 ? -2.366 4.024 12.320 1.00 80.75 264 GLN A C 1
ATOM 2054 O O . GLN A 1 264 ? -1.194 3.831 12.637 1.00 80.75 264 GLN A O 1
ATOM 2059 N N . TYR A 1 265 ? -3.386 3.523 13.013 1.00 83.75 265 TYR A N 1
ATOM 2060 C CA . TYR A 1 265 ? -3.231 2.582 14.118 1.00 83.75 265 TYR A CA 1
ATOM 2061 C C . TYR A 1 265 ? -3.137 1.118 13.655 1.00 83.75 265 TYR A C 1
ATOM 2063 O O . TYR A 1 265 ? -2.883 0.228 14.462 1.00 83.75 265 TYR A O 1
ATOM 2071 N N . GLY A 1 266 ? -3.313 0.846 12.361 1.00 77.94 266 GLY A N 1
ATOM 2072 C CA . GLY A 1 266 ? -3.282 -0.495 11.786 1.00 77.94 266 GLY A CA 1
ATOM 2073 C C . GLY A 1 266 ? -4.481 -1.360 12.176 1.00 77.94 266 GLY A C 1
ATOM 2074 O O . GLY A 1 266 ? -4.372 -2.583 12.272 1.00 77.94 266 GLY A O 1
ATOM 2075 N N . VAL A 1 267 ? -5.629 -0.728 12.421 1.00 82.62 267 VAL A N 1
ATOM 2076 C CA . VAL A 1 267 ? -6.891 -1.409 12.718 1.00 82.62 267 VAL A CA 1
ATOM 2077 C C . VAL A 1 267 ? -7.331 -2.256 11.523 1.00 82.62 267 VAL A C 1
ATOM 2079 O O . VAL A 1 267 ? -7.252 -1.849 10.365 1.00 82.62 267 VAL A O 1
ATOM 2082 N N . VAL A 1 268 ? -7.834 -3.449 11.821 1.00 74.25 268 VAL A N 1
ATOM 2083 C CA . VAL A 1 268 ? -8.445 -4.384 10.867 1.00 74.25 268 VAL A CA 1
ATOM 2084 C C . VAL A 1 268 ? -9.834 -4.800 11.320 1.00 74.25 268 VAL A C 1
ATOM 2086 O O . VAL A 1 268 ? -10.231 -4.548 12.462 1.00 74.25 268 VAL A O 1
ATOM 2089 N N . LYS A 1 269 ? -10.566 -5.481 10.436 1.00 80.88 269 LYS A N 1
ATOM 2090 C CA . LYS A 1 269 ? -11.835 -6.114 10.789 1.00 80.88 269 LYS A CA 1
ATOM 2091 C C . LYS A 1 269 ? -11.664 -7.002 12.028 1.00 80.88 269 LYS A C 1
ATOM 2093 O O . LYS A 1 269 ? -10.750 -7.816 12.088 1.00 80.88 269 LYS A O 1
ATOM 2098 N N . GLY A 1 270 ? -12.539 -6.826 13.010 1.00 84.06 270 GLY A N 1
ATOM 2099 C CA . GLY A 1 270 ? -12.537 -7.552 14.278 1.00 84.06 270 GLY A CA 1
ATOM 2100 C C . GLY A 1 270 ? -11.568 -7.015 15.333 1.00 84.06 270 GLY A C 1
ATOM 2101 O O . GLY A 1 270 ? -11.483 -7.601 16.406 1.00 84.06 270 GLY A O 1
ATOM 2102 N N . THR A 1 271 ? -10.851 -5.914 15.079 1.00 88.00 271 THR A N 1
ATOM 2103 C CA . THR A 1 271 ? -9.961 -5.323 16.095 1.00 88.00 271 THR A CA 1
ATOM 2104 C C . THR A 1 271 ? -10.759 -4.867 17.311 1.00 88.00 271 THR A C 1
ATOM 2106 O O . THR A 1 271 ? -11.751 -4.147 17.168 1.00 88.00 271 THR A O 1
ATOM 2109 N N . THR A 1 272 ? -10.286 -5.232 18.504 1.00 92.94 272 THR A N 1
ATOM 2110 C CA . THR A 1 272 ? -10.864 -4.774 19.770 1.00 92.94 272 THR A CA 1
ATOM 2111 C C . THR A 1 272 ? -10.250 -3.447 20.212 1.00 92.94 272 THR A C 1
ATOM 2113 O O . THR A 1 272 ? -9.042 -3.358 20.439 1.00 92.94 272 THR A O 1
ATOM 2116 N N . ILE A 1 273 ? -11.091 -2.428 20.381 1.00 95.38 273 ILE A N 1
ATOM 2117 C CA . ILE A 1 273 ? -10.754 -1.119 20.947 1.00 95.38 273 ILE A CA 1
ATOM 2118 C C . ILE A 1 273 ? -11.445 -0.991 22.305 1.00 95.38 273 ILE A C 1
ATOM 2120 O O . ILE A 1 273 ? -12.643 -1.227 22.433 1.00 95.38 273 ILE A O 1
ATOM 2124 N N . PHE A 1 274 ? -10.699 -0.609 23.335 1.00 94.69 274 PHE A N 1
ATOM 2125 C CA . PHE A 1 274 ? -11.251 -0.383 24.666 1.00 94.69 274 PHE A CA 1
ATOM 2126 C C . PHE A 1 274 ? -11.819 1.027 24.783 1.00 94.69 274 PHE A C 1
ATOM 2128 O O . PHE A 1 274 ? -11.187 1.997 24.372 1.00 94.69 274 PHE A O 1
ATOM 2135 N N . TYR A 1 275 ? -12.997 1.138 25.386 1.00 91.88 275 TYR A N 1
ATOM 2136 C CA . TYR A 1 275 ? -13.705 2.391 25.607 1.00 91.88 275 TYR A CA 1
ATOM 2137 C C . TYR A 1 275 ? -13.849 2.683 27.101 1.00 91.88 275 TYR A C 1
ATOM 2139 O O . TYR A 1 275 ? -14.295 1.837 27.886 1.00 91.88 275 TYR A O 1
ATOM 2147 N N . ARG A 1 276 ? -13.519 3.918 27.488 1.00 90.06 276 ARG A N 1
ATOM 2148 C CA . ARG A 1 276 ? -13.865 4.487 28.793 1.00 90.06 276 ARG A CA 1
ATOM 2149 C C . ARG A 1 276 ? -14.288 5.943 28.649 1.00 90.06 276 ARG A C 1
ATOM 2151 O O . ARG A 1 276 ? -13.865 6.630 27.723 1.00 90.06 276 ARG A O 1
ATOM 2158 N N . LEU A 1 277 ? -15.073 6.411 29.607 1.00 89.00 277 LEU A N 1
ATOM 2159 C CA . LEU A 1 277 ? -15.347 7.830 29.778 1.00 89.00 277 LEU A CA 1
ATOM 2160 C C . LEU A 1 277 ? -14.251 8.464 30.634 1.00 89.00 277 LEU A C 1
ATOM 2162 O O . LEU A 1 277 ? -13.698 7.810 31.519 1.00 89.00 277 LEU A O 1
ATOM 2166 N N . GLN A 1 278 ? -13.924 9.722 30.354 1.00 83.88 278 GLN A N 1
ATOM 2167 C CA . GLN A 1 278 ? -13.145 10.538 31.272 1.00 83.88 278 GLN A CA 1
ATOM 2168 C C . GLN A 1 278 ? -14.000 10.792 32.519 1.00 83.88 278 GLN A C 1
ATOM 2170 O O . GLN A 1 278 ? -15.080 11.379 32.424 1.00 83.88 278 GLN A O 1
ATOM 2175 N N . ASP A 1 279 ? -13.541 10.304 33.671 1.00 70.69 279 ASP A N 1
ATOM 2176 C CA . ASP A 1 279 ? -14.250 10.485 34.934 1.00 70.69 279 ASP A CA 1
ATOM 2177 C C . ASP A 1 279 ? -14.268 11.982 35.294 1.00 70.69 279 ASP A C 1
ATOM 2179 O O . ASP A 1 279 ? -13.253 12.678 35.206 1.00 70.69 279 ASP A O 1
ATOM 2183 N N . HIS A 1 280 ? -15.430 12.493 35.705 1.00 54.91 280 HIS A N 1
ATOM 2184 C CA . HIS A 1 280 ? -15.513 13.789 36.368 1.00 54.91 280 HIS A CA 1
ATOM 2185 C C . HIS A 1 280 ? -14.989 13.624 37.794 1.00 54.91 280 HIS A C 1
ATOM 2187 O O . HIS A 1 280 ? -15.768 13.425 38.721 1.00 54.91 280 HIS A O 1
ATOM 2193 N N . THR A 1 281 ? -13.678 13.727 38.000 1.00 45.91 281 THR A N 1
ATOM 2194 C CA . THR A 1 281 ? -13.177 14.124 39.321 1.00 45.91 281 THR A CA 1
ATOM 2195 C C . THR A 1 281 ? -13.415 15.624 39.467 1.00 45.91 281 THR A C 1
ATOM 2197 O O . THR A 1 281 ? -12.502 16.430 39.312 1.00 45.91 281 THR A O 1
ATOM 2200 N N . GLY A 1 282 ? -14.681 15.990 39.669 1.00 44.72 282 GLY A N 1
ATOM 2201 C CA . GLY A 1 282 ? -15.035 17.257 40.283 1.00 44.72 282 GLY A CA 1
ATOM 2202 C C . GLY A 1 282 ? -14.837 17.104 41.784 1.00 44.72 282 GLY A C 1
ATOM 2203 O O . GLY A 1 282 ? -15.668 16.483 42.441 1.00 44.72 282 GLY A O 1
ATOM 2204 N N . ASN A 1 283 ? -13.716 17.622 42.277 1.00 33.41 283 ASN A N 1
ATOM 2205 C CA . ASN A 1 283 ? -13.648 18.236 43.598 1.00 33.41 283 ASN A CA 1
ATOM 2206 C C . ASN A 1 283 ? -13.634 19.745 43.379 1.00 33.41 283 ASN A C 1
ATOM 2208 O O . ASN A 1 283 ? -12.887 20.175 42.469 1.00 33.41 283 ASN A O 1
#

InterPro domains:
  IPR000626 Ubiquitin-like domain [PF00240] (208-274)
  IPR000626 Ubiquitin-like domain [PS50053] (206-282)
  IPR000626 Ubiquitin-like domain [SM00213] (206-278)
  IPR019410 Lysine methyltransferase [PF10294] (30-172)
  IPR019410 Lysine methyltransferase [PTHR14614] (30-182)
  IPR029063 S-adenosyl-L-methionine-dependent methyltransferase superfamily [G3DSA:3.40.50.150] (8-198)
  IPR029063 S-adenosyl-L-methionine-dependent methyltransferase superfamily [SSF53335] (35-179)
  IPR029071 Ubiquitin-like domain superfamily [SSF54236] (192-274)

Sequence (283 aa):
MDTFERTYTLPEGRGEFTMSVVGHKQENGQTLSSTGLTLWRAAEYMNSYLLKRPWSSTGKSYNAMELGSGIGFNGILLSKLNVNGSTTLTDGDTDTLENLVENVERNGGGCEVKQLRWGVDKVERVWDMIIASDVIYVPNVVPLLFDVVTAGLSEVGVFVLAYARRNVKFEMVLEEAEKRGMVWSKEETGVDGENVWVFRKGEGLSEIIVKTRTGREIRLGVKLSDTVLKVKNKLGAVEGLVLPDKQILLMKGVTLENEKTLDQYGVVKGTTIFYRLQDHTGN

Organism: NCBI:txid1714386

Foldseek 3Di:
DDKDWDKDQAPPNPGIAIAIWAFDEDDPDDDPVRPLRYDDPLLVQLLVVLRLAPQVLLVDAWQEEEESCRRVSNQLSVQVSRVVYAYEYEHQDPVSQVRNVVSCVVRVHRHHYDYDDFPPDDQPEAIQEYEYEPQPADLVVLLSVVVNCLRHYDQLHKYKYWDDDYPDQCVSNVVSLVVSQKDKDWDDPVDPPTTIMIIHRHQSFAWEWEAEPVRDTDIFGDRQQQFLLNVLVRVCVVVDVDDSVQKWKDAPNDTGDRGDGNVSVPDGRHHYIYIDGNDPPDD

Radius of gyration: 20.59 Å; chains: 1; bounding box: 52×35×66 Å